Protein AF-A0A9D4MAM3-F1 (afdb_monomer_lite)

Secondary structure (DSSP, 8-state):
-HHHHHHHHHHHHHHHHHTBHHHHHHHHHHHHHHHHHHHHHHHHT-SS--HHHHHHHHHHHHHHHIIIIISSS----HHHHHHHHHHHHHSEETTEEPB--GGGGGHHHHHHHHHHHHHHHHHHHSTTHHHHHHHGGG-GGG--SSHHHHHHTTHHHHHHHHHHHSS--TTTSPPP-HHHHHHHHHHHHHHHHHT--SSHHHHHHHHHT-HHHHHH-HHHHHHHHHHHHHHHHHHTT--

Foldseek 3Di:
DVVVVVVVVVVVVVVLVCQAPLNQLVVLLVVQLVVLVVQLVVQLPDPDRDLCSNLVSLVVSLVLLCQQQPDPDHPHGPSNNVVVVVCVVPCADPNHHHDYDPVCVCVSVVSNVVSVVVSVVSCVVVVVSLLSVLLCLQFPQPDDPDPVCLQCRSPSSLVSLCVPQQDDPPDDQPHQPSVLQVVLVNVVSVVSVVVPDNGSVVSLCVQQVDPVNCVSRVNVNSSSVVSVVVSVVSSVVSD

Radius of gyration: 26.12 Å; chains: 1; bounding box: 54×38×85 Å

Structure (mmCIF, N/CA/C/O backbone):
data_AF-A0A9D4MAM3-F1
#
_entry.id   AF-A0A9D4MAM3-F1
#
loop_
_atom_site.group_PDB
_atom_site.id
_atom_site.type_symbol
_atom_site.label_atom_id
_atom_site.label_alt_id
_atom_site.label_comp_id
_atom_site.label_asym_id
_atom_site.label_entity_id
_atom_site.label_seq_id
_atom_site.pdbx_PDB_ins_code
_atom_site.Cartn_x
_atom_site.Cartn_y
_atom_site.Cartn_z
_atom_site.occupancy
_atom_site.B_iso_or_equiv
_atom_site.auth_seq_id
_atom_site.auth_comp_id
_atom_site.auth_asym_id
_atom_site.auth_atom_id
_atom_site.pdbx_PDB_model_num
ATOM 1 N N . MET A 1 1 ? -2.002 -1.625 -54.323 1.00 48.56 1 MET A N 1
ATOM 2 C CA . MET A 1 1 ? -0.552 -1.866 -54.475 1.00 48.56 1 MET A CA 1
ATOM 3 C C . MET A 1 1 ? 0.289 -0.817 -53.752 1.00 48.56 1 MET A C 1
ATOM 5 O O . MET A 1 1 ? 1.352 -1.199 -53.304 1.00 48.56 1 MET A O 1
ATOM 9 N N . GLU A 1 2 ? -0.163 0.433 -53.568 1.00 52.91 2 GLU A N 1
ATOM 10 C CA . GLU A 1 2 ? 0.527 1.414 -52.691 1.00 52.91 2 GLU A CA 1
ATOM 11 C C . GLU A 1 2 ? 0.209 1.253 -51.187 1.00 52.91 2 GLU A C 1
ATOM 13 O O . GLU A 1 2 ? 1.007 1.658 -50.354 1.00 52.91 2 GLU A O 1
ATOM 18 N N . SER A 1 3 ? -0.913 0.617 -50.815 1.00 57.91 3 SER A N 1
ATOM 19 C CA . SER A 1 3 ? -1.278 0.394 -49.402 1.00 57.91 3 SER A CA 1
ATOM 20 C C . SER A 1 3 ? -0.346 -0.581 -48.676 1.00 57.91 3 SER A C 1
ATOM 22 O O . SER A 1 3 ? 0.041 -0.325 -47.544 1.00 57.91 3 SER A O 1
ATOM 24 N N . ASP A 1 4 ? 0.055 -1.669 -49.343 1.00 59.72 4 ASP A N 1
ATOM 25 C CA . ASP A 1 4 ? 0.864 -2.726 -48.719 1.00 59.72 4 ASP A CA 1
ATOM 26 C C . ASP A 1 4 ? 2.306 -2.258 -48.453 1.00 59.72 4 ASP A C 1
ATOM 28 O O . ASP A 1 4 ? 2.926 -2.675 -47.479 1.00 59.72 4 ASP A O 1
ATOM 32 N N . SER A 1 5 ? 2.841 -1.346 -49.278 1.00 70.69 5 SER A N 1
ATOM 33 C CA . SER A 1 5 ? 4.185 -0.791 -49.075 1.00 70.69 5 SER A CA 1
ATOM 34 C C . SER A 1 5 ? 4.257 0.190 -47.907 1.00 70.69 5 SER A C 1
ATOM 36 O O . SER A 1 5 ? 5.279 0.243 -47.223 1.00 70.69 5 SER A O 1
ATOM 38 N N . ASP A 1 6 ? 3.194 0.959 -47.668 1.00 71.94 6 ASP A N 1
ATOM 39 C CA . ASP A 1 6 ? 3.140 1.908 -46.553 1.00 71.94 6 ASP A CA 1
ATOM 40 C C . ASP A 1 6 ? 2.967 1.180 -45.210 1.00 71.94 6 ASP A C 1
ATOM 42 O O . ASP A 1 6 ? 3.616 1.541 -44.221 1.00 71.94 6 ASP A O 1
ATOM 46 N N . ASP A 1 7 ? 2.177 0.102 -45.191 1.00 76.31 7 ASP A N 1
ATOM 47 C CA . ASP A 1 7 ? 2.010 -0.764 -44.019 1.00 76.31 7 ASP A CA 1
ATOM 48 C C . ASP A 1 7 ? 3.329 -1.467 -43.638 1.00 76.31 7 ASP A C 1
ATOM 50 O O . ASP A 1 7 ? 3.708 -1.491 -42.460 1.00 76.31 7 ASP A O 1
ATOM 54 N N . ASP A 1 8 ? 4.092 -1.947 -44.625 1.00 81.12 8 ASP A N 1
ATOM 55 C CA . ASP A 1 8 ? 5.411 -2.557 -44.412 1.00 81.12 8 ASP A CA 1
ATOM 56 C C . ASP A 1 8 ? 6.443 -1.552 -43.867 1.00 81.12 8 ASP A C 1
ATOM 58 O O . ASP A 1 8 ? 7.225 -1.866 -42.959 1.00 81.12 8 ASP A O 1
ATOM 62 N N . VAL A 1 9 ? 6.437 -0.311 -44.367 1.00 85.69 9 VAL A N 1
ATOM 63 C CA . VAL A 1 9 ? 7.312 0.766 -43.871 1.00 85.69 9 VAL A CA 1
ATOM 64 C C . VAL A 1 9 ? 6.965 1.130 -42.424 1.00 85.69 9 VAL A C 1
ATOM 66 O O . VAL A 1 9 ? 7.867 1.292 -41.590 1.00 85.69 9 VAL A O 1
ATOM 69 N N . MET A 1 10 ? 5.675 1.203 -42.091 1.00 86.00 10 MET A N 1
ATOM 70 C CA . MET A 1 10 ? 5.210 1.449 -40.726 1.00 86.00 10 MET A CA 1
ATOM 71 C C . MET A 1 10 ? 5.615 0.318 -39.777 1.00 86.00 10 MET A C 1
ATOM 73 O O . MET A 1 10 ? 6.177 0.595 -38.711 1.00 86.00 10 MET A O 1
ATOM 77 N N . ALA A 1 11 ? 5.428 -0.942 -40.174 1.00 86.75 11 ALA A N 1
ATOM 78 C CA . ALA A 1 11 ? 5.824 -2.104 -39.380 1.00 86.75 11 ALA A CA 1
ATOM 79 C C . ALA A 1 11 ? 7.337 -2.127 -39.100 1.00 86.75 11 ALA A C 1
ATOM 81 O O . ALA A 1 11 ? 7.761 -2.336 -37.958 1.00 86.7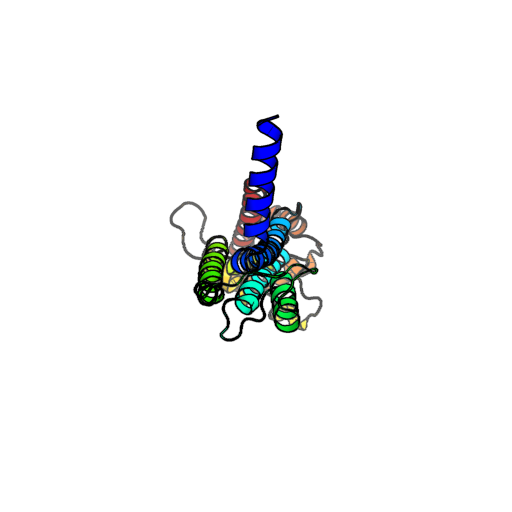5 11 ALA A O 1
ATOM 82 N N . LEU A 1 12 ? 8.162 -1.832 -40.109 1.00 86.69 12 LEU A N 1
ATOM 83 C CA . LEU A 1 12 ? 9.613 -1.722 -39.951 1.00 86.69 12 LEU A CA 1
ATOM 84 C C . LEU A 1 12 ? 10.002 -0.575 -39.015 1.00 86.69 12 LEU A C 1
ATOM 86 O O . LEU A 1 12 ? 10.878 -0.746 -38.164 1.00 86.69 12 LEU A O 1
ATOM 90 N N . SER A 1 13 ? 9.352 0.584 -39.138 1.00 86.62 13 SER A N 1
ATOM 91 C CA . SER A 1 13 ? 9.622 1.733 -38.269 1.00 86.62 13 SER A CA 1
ATOM 92 C C . SER A 1 13 ? 9.308 1.426 -36.798 1.00 86.62 13 SER A C 1
ATOM 94 O O . SER A 1 13 ? 10.121 1.715 -35.915 1.00 86.62 13 SER A O 1
ATOM 96 N N . LEU A 1 14 ? 8.186 0.749 -36.533 1.00 87.81 14 LEU A N 1
ATOM 97 C CA . LEU A 1 14 ? 7.778 0.334 -35.196 1.00 87.81 14 LEU A CA 1
ATOM 98 C C . LEU A 1 14 ? 8.740 -0.712 -34.627 1.00 87.81 14 LEU A C 1
ATOM 100 O O . LEU A 1 14 ? 9.206 -0.575 -33.497 1.00 87.81 14 LEU A O 1
ATOM 104 N N . PHE A 1 15 ? 9.125 -1.700 -35.437 1.00 87.69 15 PHE A N 1
ATOM 105 C CA . PHE A 1 15 ? 10.120 -2.699 -35.057 1.00 87.69 15 PHE A CA 1
ATOM 106 C C . PHE A 1 15 ? 11.458 -2.062 -34.656 1.00 87.69 15 PHE A C 1
ATOM 108 O O . PHE A 1 15 ? 12.065 -2.468 -33.666 1.00 87.69 15 PHE A O 1
ATOM 115 N N . GLN A 1 16 ? 11.907 -1.022 -35.366 1.00 87.56 16 GLN A N 1
ATOM 116 C CA . GLN A 1 16 ? 13.120 -0.286 -34.996 1.00 87.56 16 GLN A CA 1
ATOM 117 C C . GLN A 1 16 ? 12.987 0.413 -33.637 1.00 87.56 16 GLN A C 1
ATOM 119 O O . GLN A 1 16 ? 13.939 0.400 -32.855 1.00 87.56 16 GLN A O 1
ATOM 124 N N . VAL A 1 17 ? 11.822 0.991 -33.327 1.00 88.44 17 VAL A N 1
ATOM 125 C CA . VAL A 1 17 ? 11.557 1.616 -32.019 1.00 88.44 17 VAL A CA 1
ATOM 126 C C . VAL A 1 17 ? 11.546 0.571 -30.904 1.00 88.44 17 VAL A C 1
ATOM 128 O O . VAL A 1 17 ? 12.220 0.764 -29.888 1.00 88.44 17 VAL A O 1
ATOM 131 N N . CYS A 1 18 ? 10.860 -0.557 -31.111 1.00 88.31 18 CYS A N 1
ATOM 132 C CA . CYS A 1 18 ? 10.750 -1.642 -30.132 1.00 88.31 18 CYS A CA 1
ATOM 133 C C . CYS A 1 18 ? 12.095 -2.295 -29.784 1.00 88.31 18 CYS A C 1
ATOM 135 O O . CYS A 1 18 ? 12.230 -2.912 -28.734 1.00 88.31 18 CYS A O 1
ATOM 137 N N . ARG A 1 19 ? 13.107 -2.128 -30.639 1.00 89.75 19 ARG A N 1
ATOM 138 C CA . ARG A 1 19 ? 14.474 -2.623 -30.428 1.00 89.75 19 ARG A CA 1
ATOM 139 C C . ARG A 1 19 ? 15.412 -1.623 -29.766 1.00 89.75 19 ARG A C 1
ATOM 141 O O . ARG A 1 19 ? 16.604 -1.899 -29.617 1.00 89.75 19 ARG A O 1
ATOM 148 N N . THR A 1 20 ? 14.925 -0.438 -29.415 1.00 92.00 20 THR A N 1
ATOM 149 C CA . THR A 1 20 ? 15.745 0.530 -28.688 1.00 92.00 20 THR A CA 1
ATOM 150 C C . THR A 1 20 ? 15.838 0.153 -27.217 1.00 92.00 20 THR A C 1
ATOM 152 O O . THR A 1 20 ? 14.849 -0.247 -26.603 1.00 92.00 20 THR A O 1
ATOM 155 N N . TYR A 1 21 ? 17.022 0.344 -26.634 1.00 92.69 21 TYR A N 1
ATOM 156 C CA . TYR A 1 21 ? 17.252 0.125 -25.206 1.00 92.69 21 TYR A CA 1
ATOM 157 C C . TYR A 1 21 ? 16.257 0.928 -24.363 1.00 92.69 21 TYR A C 1
ATOM 159 O O . TYR A 1 21 ? 15.644 0.393 -23.448 1.00 92.69 21 TYR A O 1
ATOM 167 N N . LYS A 1 22 ? 16.028 2.197 -24.730 1.00 93.62 22 LYS A N 1
ATOM 168 C CA . LYS A 1 22 ? 15.048 3.068 -24.075 1.00 93.62 22 LYS A CA 1
ATOM 169 C C . LYS A 1 22 ? 13.635 2.489 -24.061 1.00 93.62 22 LYS A C 1
ATOM 171 O O . LYS A 1 22 ? 12.981 2.575 -23.027 1.00 93.62 22 LYS A O 1
ATOM 176 N N . PHE A 1 23 ? 13.150 1.971 -25.190 1.00 93.62 23 PHE A N 1
ATOM 177 C CA . PHE A 1 23 ? 11.799 1.421 -25.260 1.00 93.62 23 PHE A CA 1
ATOM 178 C C . PHE A 1 23 ? 11.662 0.225 -24.320 1.00 93.62 23 PHE A C 1
ATOM 180 O O . PHE A 1 23 ? 10.818 0.258 -23.435 1.00 93.62 23 PHE A O 1
ATOM 187 N N . LEU A 1 24 ? 12.551 -0.765 -24.447 1.00 94.25 24 LEU A N 1
ATOM 188 C CA . LEU A 1 24 ? 12.510 -1.976 -23.625 1.00 94.25 24 LEU A CA 1
ATOM 189 C C . LEU A 1 24 ? 12.657 -1.651 -22.134 1.00 94.25 24 LEU A C 1
ATOM 191 O O . LEU A 1 24 ? 11.836 -2.085 -21.333 1.00 94.25 24 LEU A O 1
ATOM 195 N N . PHE A 1 25 ? 13.624 -0.803 -21.771 1.00 95.00 25 PHE A N 1
ATOM 196 C CA . PHE A 1 25 ? 13.826 -0.360 -20.391 1.00 95.00 25 PHE A CA 1
ATOM 197 C C . PHE A 1 25 ? 12.549 0.253 -19.798 1.00 95.00 25 PHE A C 1
ATOM 199 O O . PHE A 1 25 ? 12.135 -0.113 -18.701 1.00 95.00 25 PHE A O 1
ATOM 206 N N . LEU A 1 26 ? 11.898 1.169 -20.524 1.00 95.94 26 LEU A N 1
ATOM 207 C CA . LEU A 1 26 ? 10.673 1.812 -20.047 1.00 95.94 26 LEU A CA 1
ATOM 208 C C . LEU A 1 26 ? 9.482 0.852 -20.023 1.00 95.94 26 LEU A C 1
ATOM 210 O O . LEU A 1 26 ? 8.682 0.923 -19.099 1.00 95.94 26 LEU A O 1
ATOM 214 N N . THR A 1 27 ? 9.353 -0.049 -20.996 1.00 95.94 27 THR A N 1
ATOM 215 C CA . THR A 1 27 ? 8.270 -1.039 -21.021 1.00 95.94 27 THR A CA 1
ATOM 216 C C . THR A 1 27 ? 8.348 -1.979 -19.823 1.00 95.94 27 THR A C 1
ATOM 218 O O . THR A 1 27 ? 7.340 -2.174 -19.150 1.00 95.94 27 THR A O 1
ATOM 221 N N . HIS A 1 28 ? 9.534 -2.508 -19.517 1.00 96.69 28 HIS A N 1
ATOM 222 C CA . HIS A 1 28 ? 9.725 -3.366 -18.350 1.00 96.69 28 HIS A CA 1
ATOM 223 C C . HIS A 1 28 ? 9.521 -2.594 -17.041 1.00 96.69 28 HIS A C 1
ATOM 225 O O . HIS A 1 28 ? 8.795 -3.059 -16.169 1.00 96.69 28 HIS A O 1
ATOM 231 N N . PHE A 1 29 ? 10.040 -1.364 -16.949 1.00 97.19 29 PHE A N 1
ATOM 232 C CA . PHE A 1 29 ? 9.751 -0.471 -15.825 1.00 97.19 29 PHE A CA 1
ATOM 233 C C . PHE A 1 29 ? 8.244 -0.251 -15.613 1.00 97.19 29 PHE A C 1
ATOM 235 O O . PHE A 1 29 ? 7.749 -0.363 -14.495 1.00 97.19 29 PHE A O 1
ATOM 242 N N . PHE A 1 30 ? 7.492 0.054 -16.674 1.00 96.94 30 PHE A N 1
ATOM 243 C CA . PHE A 1 30 ? 6.049 0.250 -16.557 1.00 96.94 30 PHE A CA 1
ATOM 244 C C . PHE A 1 30 ? 5.322 -1.039 -16.186 1.00 96.94 30 PHE A C 1
ATOM 246 O O . PHE A 1 30 ? 4.357 -0.970 -15.433 1.00 96.94 30 PHE A O 1
ATOM 253 N N . SER A 1 31 ? 5.770 -2.195 -16.675 1.00 96.94 31 SER A N 1
ATOM 254 C CA . SER A 1 31 ? 5.209 -3.495 -16.292 1.00 96.94 31 SER A CA 1
ATOM 255 C C . SER A 1 31 ? 5.339 -3.746 -14.784 1.00 96.94 31 SER A C 1
ATOM 257 O O . SER A 1 31 ? 4.348 -4.060 -14.115 1.00 96.94 31 SER A O 1
ATOM 259 N N . ASP A 1 32 ? 6.524 -3.480 -14.229 1.00 96.75 32 ASP A N 1
ATOM 260 C CA . ASP A 1 32 ? 6.787 -3.578 -12.793 1.00 96.75 32 ASP A CA 1
ATOM 261 C C . ASP A 1 32 ? 5.875 -2.630 -11.989 1.00 96.75 32 ASP A C 1
ATOM 263 O O . ASP A 1 32 ? 5.140 -3.056 -11.094 1.00 96.75 32 ASP A O 1
ATOM 267 N N . ILE A 1 33 ? 5.840 -1.344 -12.356 1.00 96.12 33 ILE A N 1
ATOM 268 C CA . ILE A 1 33 ? 5.013 -0.332 -11.680 1.00 96.12 33 ILE A CA 1
ATOM 269 C C . ILE A 1 33 ? 3.517 -0.661 -11.763 1.00 96.12 33 ILE A C 1
ATOM 271 O O . ILE A 1 33 ? 2.786 -0.531 -10.778 1.00 96.12 33 ILE A O 1
ATOM 275 N N . MET A 1 34 ? 3.038 -1.092 -12.930 1.00 95.00 34 MET A N 1
ATOM 276 C CA . MET A 1 34 ? 1.637 -1.462 -13.121 1.00 95.00 34 MET A CA 1
ATOM 277 C C . MET A 1 34 ? 1.251 -2.664 -12.264 1.00 95.00 34 MET A C 1
ATOM 279 O O . MET A 1 34 ? 0.118 -2.720 -11.783 1.00 95.00 34 MET A O 1
ATOM 283 N N . SER A 1 35 ? 2.178 -3.592 -12.028 1.00 94.25 35 SER A N 1
ATOM 284 C CA . SER A 1 35 ? 1.957 -4.731 -11.139 1.00 94.25 35 SER A CA 1
ATOM 285 C C . SER A 1 35 ? 1.736 -4.281 -9.692 1.00 94.25 35 SER A C 1
ATOM 287 O O . SER A 1 35 ? 0.764 -4.710 -9.066 1.00 94.25 35 SER A O 1
ATOM 289 N N . GLU A 1 36 ? 2.546 -3.346 -9.187 1.00 93.12 36 GLU A N 1
ATOM 290 C CA . GLU A 1 36 ? 2.375 -2.769 -7.843 1.00 93.12 36 GLU A CA 1
ATOM 291 C C . GLU A 1 36 ? 1.053 -1.990 -7.714 1.00 93.12 36 GLU A C 1
ATOM 293 O O . GLU A 1 36 ? 0.294 -2.161 -6.754 1.00 93.12 36 GLU A O 1
ATOM 298 N N . LEU A 1 37 ? 0.703 -1.184 -8.721 1.00 92.25 37 LEU A N 1
ATOM 299 C CA . LEU A 1 37 ? -0.571 -0.455 -8.741 1.00 92.25 37 LEU A CA 1
ATOM 300 C C . LEU A 1 37 ? -1.783 -1.390 -8.825 1.00 92.25 37 LEU A C 1
ATOM 302 O O . LEU A 1 37 ? -2.813 -1.136 -8.193 1.00 92.25 37 LEU A O 1
ATOM 306 N N . ALA A 1 38 ? -1.670 -2.488 -9.572 1.00 91.75 38 ALA A N 1
ATOM 307 C CA . ALA A 1 38 ? -2.724 -3.486 -9.682 1.00 91.75 38 ALA A CA 1
ATOM 308 C C . ALA A 1 38 ? -2.991 -4.186 -8.342 1.00 91.75 38 ALA A C 1
ATOM 310 O O . ALA A 1 38 ? -4.148 -4.493 -8.052 1.00 91.75 38 ALA A O 1
ATOM 311 N N . LEU A 1 39 ? -1.967 -4.409 -7.508 1.00 88.88 39 LEU A N 1
ATOM 312 C CA . LEU A 1 39 ? -2.145 -4.957 -6.158 1.00 88.88 39 LEU A CA 1
ATOM 313 C C . LEU A 1 39 ? -3.010 -4.033 -5.295 1.00 88.88 39 LEU A C 1
ATOM 315 O O . LEU A 1 39 ? -4.009 -4.478 -4.724 1.00 88.88 39 LEU A O 1
ATOM 319 N N . VAL A 1 40 ? -2.683 -2.738 -5.265 1.00 87.94 40 VAL A N 1
ATOM 320 C CA . VAL A 1 40 ? -3.461 -1.733 -4.521 1.00 87.94 40 VAL A CA 1
ATOM 321 C C . VAL A 1 40 ? -4.887 -1.631 -5.063 1.00 87.94 40 VAL A C 1
ATOM 323 O O . VAL A 1 40 ? -5.847 -1.615 -4.293 1.00 87.94 40 VAL A O 1
ATOM 326 N N . SER A 1 41 ? -5.048 -1.612 -6.388 1.00 87.50 41 SER A N 1
ATOM 327 C CA . SER A 1 41 ? -6.362 -1.536 -7.032 1.00 87.50 41 SER A CA 1
ATOM 328 C C . SER A 1 41 ? -7.248 -2.735 -6.684 1.00 87.50 41 SER A C 1
ATOM 330 O O . SER A 1 41 ? -8.397 -2.551 -6.285 1.00 87.50 41 SER A O 1
ATOM 332 N N . LYS A 1 42 ? -6.707 -3.957 -6.747 1.00 86.69 42 LYS A N 1
ATOM 333 C CA . LYS A 1 42 ? -7.437 -5.177 -6.375 1.00 86.69 42 LYS A CA 1
ATOM 334 C C . LYS A 1 42 ? -7.855 -5.167 -4.908 1.00 86.69 42 LYS A C 1
ATOM 336 O O . LYS A 1 42 ? -8.977 -5.560 -4.608 1.00 86.69 42 LYS A O 1
ATOM 341 N N . ALA A 1 43 ? -6.995 -4.688 -4.006 1.00 82.19 43 ALA A N 1
ATOM 342 C CA . ALA A 1 43 ? -7.326 -4.585 -2.585 1.00 82.19 43 ALA A CA 1
ATOM 343 C C . ALA A 1 43 ? -8.508 -3.633 -2.320 1.00 82.19 43 ALA A C 1
ATOM 345 O O . ALA A 1 43 ? -9.323 -3.898 -1.438 1.00 82.19 43 ALA A O 1
ATOM 346 N N . LEU A 1 44 ? -8.636 -2.558 -3.104 1.00 76.62 44 LEU A N 1
ATOM 347 C CA . LEU A 1 44 ? -9.754 -1.609 -3.015 1.00 76.62 44 LEU A CA 1
ATOM 348 C C . LEU A 1 44 ? -11.068 -2.155 -3.587 1.00 76.62 44 LEU A C 1
ATOM 350 O O . LEU A 1 44 ? -12.135 -1.698 -3.192 1.00 76.62 44 LEU A O 1
ATOM 354 N N . GLN A 1 45 ? -10.997 -3.110 -4.514 1.00 78.50 45 GLN A N 1
ATOM 355 C CA . GLN A 1 45 ? -12.161 -3.707 -5.181 1.00 78.50 45 GLN A CA 1
ATOM 356 C C . GLN A 1 45 ? -12.762 -4.894 -4.412 1.00 78.50 45 GLN A C 1
ATOM 358 O O . GLN A 1 45 ? -13.729 -5.500 -4.873 1.00 78.50 45 GLN A O 1
ATOM 363 N N . LEU A 1 46 ? -12.201 -5.263 -3.255 1.00 74.12 46 LEU A N 1
ATOM 364 C CA . LEU A 1 46 ? -12.734 -6.354 -2.444 1.00 74.12 46 LEU A CA 1
ATOM 365 C C . LEU A 1 46 ? -14.108 -5.985 -1.869 1.00 74.12 46 LEU A C 1
ATOM 367 O O . LEU A 1 46 ? -14.253 -4.988 -1.166 1.00 74.12 46 LEU A O 1
ATOM 371 N N . GLU A 1 47 ? -15.096 -6.857 -2.092 1.00 59.28 47 GLU A N 1
ATOM 372 C CA . GLU A 1 47 ? -16.475 -6.713 -1.590 1.00 59.28 47 GLU A CA 1
ATOM 373 C C . GLU A 1 47 ? -16.524 -6.522 -0.061 1.00 59.28 47 GLU A C 1
ATOM 375 O O . GLU A 1 47 ? -17.354 -5.788 0.477 1.00 59.28 47 GLU A O 1
ATOM 380 N N . LYS A 1 48 ? -15.588 -7.158 0.653 1.00 66.50 48 LYS A N 1
ATOM 381 C CA . LYS A 1 48 ? -15.375 -6.994 2.093 1.00 66.50 48 LYS A CA 1
ATOM 382 C C . LYS A 1 48 ? -13.981 -6.438 2.332 1.00 66.50 48 LYS A C 1
ATOM 384 O O . LYS A 1 48 ? -13.023 -7.190 2.493 1.00 66.50 48 LYS A O 1
ATOM 389 N N . LEU A 1 49 ? -13.882 -5.116 2.344 1.00 63.19 49 LEU A N 1
ATOM 390 C CA . LEU A 1 49 ? -12.629 -4.419 2.583 1.00 63.19 49 LEU A CA 1
ATOM 391 C C . LEU A 1 49 ? -12.156 -4.648 4.028 1.00 63.19 49 LEU A C 1
ATOM 393 O O . LEU A 1 49 ? -12.809 -4.227 4.982 1.00 63.19 49 LEU A O 1
ATOM 397 N N . SER A 1 50 ? -11.012 -5.314 4.192 1.00 69.69 50 SER A N 1
ATOM 398 C CA . SER A 1 50 ? -10.311 -5.371 5.476 1.00 69.69 50 SER A CA 1
ATOM 399 C C . SER A 1 50 ? -9.260 -4.274 5.509 1.00 69.69 50 SER A C 1
ATOM 401 O O . SER A 1 50 ? -8.321 -4.300 4.711 1.00 69.69 50 SER A O 1
ATOM 403 N N . TYR A 1 51 ? -9.377 -3.329 6.443 1.00 71.50 51 TYR A N 1
ATOM 404 C CA . TYR A 1 51 ? -8.409 -2.238 6.569 1.00 71.50 51 TYR A CA 1
ATOM 405 C C . TYR A 1 51 ? -6.975 -2.746 6.744 1.00 71.50 51 TYR A C 1
ATOM 407 O O . TYR A 1 51 ? -6.087 -2.179 6.126 1.00 71.50 51 TYR A O 1
ATOM 415 N N . SER A 1 52 ? -6.755 -3.853 7.464 1.00 69.44 52 SER A N 1
ATOM 416 C CA . SER A 1 52 ? -5.431 -4.489 7.637 1.00 69.44 52 SER A CA 1
ATOM 417 C C . SER A 1 52 ? -4.815 -4.878 6.312 1.00 69.44 52 SER A C 1
ATOM 419 O O . SER A 1 52 ? -3.631 -4.662 6.066 1.00 69.44 52 SER A O 1
ATOM 421 N N . GLN A 1 53 ? -5.633 -5.497 5.469 1.00 75.25 53 GLN A N 1
ATOM 422 C CA . GLN A 1 53 ? -5.203 -6.007 4.183 1.00 75.25 53 GLN A CA 1
ATOM 423 C C . GLN A 1 53 ? -4.973 -4.847 3.226 1.00 75.25 53 GLN A C 1
ATOM 425 O O . GLN A 1 53 ? -3.966 -4.845 2.526 1.00 75.25 53 GLN A O 1
ATOM 430 N N . LEU A 1 54 ? -5.843 -3.833 3.237 1.00 80.25 54 LEU A N 1
ATOM 431 C CA . LEU A 1 54 ? -5.669 -2.645 2.411 1.00 80.25 54 LEU A CA 1
ATOM 432 C C . LEU A 1 54 ? -4.412 -1.860 2.811 1.00 80.25 54 LEU A C 1
ATOM 434 O O . LEU A 1 54 ? -3.578 -1.576 1.954 1.00 80.25 54 LEU A O 1
ATOM 438 N N . THR A 1 55 ? -4.243 -1.527 4.093 1.00 82.00 55 THR A N 1
ATOM 439 C CA . THR A 1 55 ? -3.089 -0.748 4.568 1.00 82.00 55 THR A CA 1
ATOM 440 C C . THR A 1 55 ? -1.795 -1.538 4.442 1.00 82.00 55 THR A C 1
ATOM 442 O O . THR A 1 55 ? -0.777 -0.978 4.039 1.00 82.00 55 THR A O 1
ATOM 445 N N . GLY A 1 56 ? -1.841 -2.848 4.701 1.00 83.81 56 GLY A N 1
ATOM 446 C CA . GLY A 1 56 ? -0.749 -3.774 4.426 1.00 83.81 56 GLY A CA 1
ATOM 447 C C . GLY A 1 56 ? -0.352 -3.760 2.953 1.00 83.81 56 GLY A C 1
ATOM 448 O O . GLY A 1 56 ? 0.812 -3.534 2.650 1.00 83.81 56 GLY A O 1
ATOM 449 N N . THR A 1 57 ? -1.317 -3.902 2.040 1.00 88.31 57 THR A N 1
ATOM 450 C CA . THR A 1 57 ? -1.065 -3.914 0.589 1.00 88.31 57 THR A CA 1
ATOM 451 C C . THR A 1 57 ? -0.493 -2.586 0.099 1.00 88.31 57 THR A C 1
ATOM 453 O O . THR A 1 57 ? 0.490 -2.586 -0.636 1.00 88.31 57 THR A O 1
ATOM 456 N N . ILE A 1 58 ? -1.057 -1.452 0.534 1.00 88.94 58 ILE A N 1
ATOM 457 C CA . ILE A 1 58 ? -0.542 -0.122 0.176 1.00 88.94 58 ILE A CA 1
ATOM 458 C C . ILE A 1 58 ? 0.893 0.044 0.680 1.00 88.94 58 ILE A C 1
ATOM 460 O O . ILE A 1 58 ? 1.758 0.477 -0.075 1.00 88.94 58 ILE A O 1
ATOM 464 N N . ARG A 1 59 ? 1.173 -0.332 1.936 1.00 89.00 59 ARG A N 1
ATOM 465 C CA . ARG A 1 59 ? 2.526 -0.253 2.500 1.00 89.00 59 ARG A CA 1
ATOM 466 C C . ARG A 1 59 ? 3.499 -1.137 1.732 1.00 89.00 59 ARG A C 1
ATOM 468 O O . ARG A 1 59 ? 4.585 -0.673 1.410 1.00 89.00 59 ARG A O 1
ATOM 475 N N . THR A 1 60 ? 3.116 -2.376 1.431 1.00 91.69 60 THR A N 1
ATOM 476 C CA . THR A 1 60 ? 3.941 -3.292 0.642 1.00 91.69 60 THR A CA 1
ATOM 477 C C . THR A 1 60 ? 4.266 -2.691 -0.720 1.00 91.69 60 THR A C 1
ATOM 479 O O . THR A 1 60 ? 5.441 -2.632 -1.055 1.00 91.69 60 THR A O 1
ATOM 482 N N . ALA A 1 61 ? 3.277 -2.163 -1.447 1.00 92.56 61 ALA A N 1
ATOM 483 C CA . ALA A 1 61 ? 3.504 -1.534 -2.748 1.00 92.56 61 ALA A CA 1
ATOM 484 C C . ALA A 1 61 ? 4.435 -0.311 -2.652 1.00 92.56 61 ALA A C 1
ATOM 486 O O . ALA A 1 61 ? 5.380 -0.183 -3.428 1.00 92.56 61 ALA A O 1
ATOM 487 N N . CYS A 1 62 ? 4.227 0.562 -1.660 1.00 92.62 62 CYS A N 1
ATOM 488 C CA . CYS A 1 62 ? 5.108 1.704 -1.408 1.00 92.62 62 CYS A CA 1
ATOM 489 C C . CYS A 1 62 ? 6.552 1.265 -1.116 1.00 92.62 62 CYS A C 1
ATOM 491 O O . CYS A 1 62 ? 7.484 1.777 -1.733 1.00 92.62 62 CYS A O 1
ATOM 493 N N . CYS A 1 63 ? 6.740 0.298 -0.212 1.00 93.38 63 CYS A N 1
ATOM 494 C CA . CYS A 1 63 ? 8.061 -0.232 0.125 1.00 93.38 63 CYS A CA 1
ATOM 495 C C . CYS A 1 63 ? 8.723 -0.918 -1.077 1.00 93.38 63 CYS A C 1
ATOM 497 O O . CYS A 1 63 ? 9.925 -0.760 -1.272 1.00 93.38 63 CYS A O 1
ATOM 499 N N . SER A 1 64 ? 7.962 -1.652 -1.892 1.00 94.88 64 SER A N 1
ATOM 500 C CA . SER A 1 64 ? 8.462 -2.251 -3.130 1.00 94.88 64 SER A CA 1
ATOM 501 C C . SER A 1 64 ? 8.996 -1.182 -4.080 1.00 94.88 64 SER A C 1
ATOM 503 O O . SER A 1 64 ? 10.151 -1.272 -4.485 1.00 94.88 64 SER A O 1
ATOM 505 N N . ILE A 1 65 ? 8.207 -0.145 -4.385 1.00 95.12 65 ILE A N 1
ATOM 506 C CA . ILE A 1 65 ? 8.615 0.943 -5.290 1.00 95.12 65 ILE A CA 1
ATOM 507 C C . ILE A 1 65 ? 9.883 1.636 -4.771 1.00 95.12 65 ILE A C 1
ATOM 509 O O . ILE A 1 65 ? 10.827 1.860 -5.532 1.00 95.12 65 ILE A O 1
ATOM 513 N N . GLU A 1 66 ? 9.940 1.922 -3.470 1.00 94.88 66 GLU A N 1
ATOM 514 C CA . GLU A 1 66 ? 11.098 2.548 -2.829 1.00 94.88 66 GLU A CA 1
ATOM 515 C C . GLU A 1 66 ? 12.368 1.690 -2.973 1.00 94.88 66 GLU A C 1
ATOM 517 O O . GLU A 1 66 ? 13.394 2.165 -3.465 1.00 94.88 66 GLU A O 1
ATOM 522 N N . GLN A 1 67 ? 12.298 0.403 -2.623 1.00 94.75 67 GLN A N 1
ATOM 523 C CA . GLN A 1 67 ? 13.438 -0.523 -2.690 1.00 94.75 67 GLN A CA 1
ATOM 524 C C . GLN A 1 67 ? 13.857 -0.880 -4.122 1.00 94.75 67 GLN A C 1
ATOM 526 O O . GLN A 1 67 ? 15.018 -1.214 -4.385 1.00 94.75 67 GLN A O 1
ATOM 531 N N . GLN A 1 68 ? 12.917 -0.852 -5.062 1.00 95.62 68 GLN A N 1
ATOM 532 C CA . GLN A 1 68 ? 13.185 -1.196 -6.452 1.00 95.62 68 GLN A CA 1
ATOM 533 C C . GLN A 1 68 ? 13.791 -0.024 -7.224 1.00 95.62 68 GLN A C 1
ATOM 535 O O . GLN A 1 68 ? 14.603 -0.286 -8.108 1.00 95.62 68 GLN A O 1
ATOM 540 N N . TYR A 1 69 ? 13.453 1.231 -6.896 1.00 96.06 69 TYR A N 1
ATOM 541 C CA . TYR A 1 69 ? 13.796 2.375 -7.754 1.00 96.06 69 TYR A CA 1
ATOM 542 C C . TYR A 1 69 ? 14.401 3.596 -7.056 1.00 96.06 69 TYR A C 1
ATOM 544 O O . TYR A 1 69 ? 15.022 4.394 -7.752 1.00 96.06 69 TYR A O 1
ATOM 552 N N . LEU A 1 70 ? 14.242 3.767 -5.738 1.00 95.06 70 LEU A N 1
ATOM 553 C CA . LEU A 1 70 ? 14.607 5.020 -5.049 1.00 95.06 70 LEU A CA 1
ATOM 554 C C . LEU A 1 70 ? 15.836 4.908 -4.137 1.00 95.06 70 LEU A C 1
ATOM 556 O O . LEU A 1 70 ? 16.422 5.920 -3.758 1.00 95.06 70 LEU A O 1
ATOM 560 N N . VAL A 1 71 ? 16.247 3.693 -3.774 1.00 93.25 71 VAL A N 1
ATOM 561 C CA . VAL A 1 71 ? 17.468 3.465 -2.986 1.00 93.25 71 VAL A CA 1
ATOM 562 C C . VAL A 1 71 ? 18.734 3.692 -3.823 1.00 93.25 71 VAL A C 1
ATOM 564 O O . VAL A 1 71 ? 18.724 3.531 -5.039 1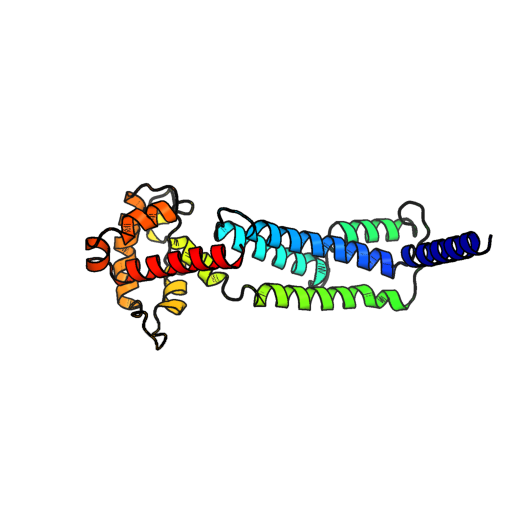.00 93.25 71 VAL A O 1
ATOM 567 N N . GLU A 1 72 ? 19.862 3.995 -3.166 1.00 86.06 72 GLU A N 1
ATOM 568 C CA . GLU A 1 72 ? 21.157 4.279 -3.822 1.00 86.06 72 GLU A CA 1
ATOM 569 C C . GLU A 1 72 ? 21.601 3.174 -4.801 1.00 86.06 72 GLU A C 1
ATOM 571 O O . GLU A 1 72 ? 22.219 3.444 -5.831 1.00 86.06 72 GLU A O 1
ATOM 576 N N . LYS A 1 73 ? 21.264 1.917 -4.489 1.00 88.69 73 LYS A N 1
ATOM 577 C CA . LYS A 1 73 ? 21.478 0.754 -5.358 1.00 88.69 73 LYS A CA 1
ATOM 578 C C . LYS A 1 73 ? 20.141 0.061 -5.619 1.00 88.69 73 LYS A C 1
ATOM 580 O O . LYS A 1 73 ? 19.799 -0.862 -4.876 1.00 88.69 73 LYS A O 1
ATOM 585 N N . PRO A 1 74 ? 19.377 0.513 -6.628 1.00 89.62 74 PRO A N 1
ATOM 586 C CA . PRO A 1 74 ? 18.063 -0.041 -6.916 1.00 89.62 74 PRO A CA 1
ATOM 587 C C . PRO A 1 74 ? 18.179 -1.512 -7.306 1.00 89.62 74 PRO A C 1
ATOM 589 O O . PRO A 1 74 ? 19.010 -1.893 -8.131 1.00 89.62 74 PRO A O 1
ATOM 592 N N . SER A 1 75 ? 17.328 -2.345 -6.708 1.00 92.19 75 SER A N 1
ATOM 593 C CA . SER A 1 75 ? 17.234 -3.766 -7.065 1.00 92.19 75 SER A CA 1
ATOM 594 C C . SER A 1 75 ? 16.455 -4.009 -8.364 1.00 92.19 75 SER A C 1
ATOM 596 O O . SER A 1 75 ? 16.538 -5.112 -8.916 1.00 92.19 75 SER A O 1
ATOM 598 N N . TYR A 1 76 ? 15.737 -2.978 -8.832 1.00 94.56 76 TYR A N 1
ATOM 599 C CA . TYR A 1 76 ? 14.762 -2.979 -9.920 1.00 94.56 76 TYR A CA 1
ATOM 600 C C . TYR A 1 76 ? 13.638 -4.015 -9.743 1.00 94.56 76 TYR A C 1
ATOM 602 O O . TYR A 1 76 ? 13.764 -5.023 -9.037 1.00 94.56 76 TYR A O 1
ATOM 610 N N . GLY A 1 77 ? 12.487 -3.751 -10.357 1.00 94.44 77 GLY A N 1
ATOM 611 C CA . GLY A 1 77 ? 11.407 -4.728 -10.420 1.00 94.44 77 GLY A CA 1
ATOM 612 C C . GLY A 1 77 ? 11.810 -5.978 -11.220 1.00 94.44 77 GLY A C 1
ATOM 613 O O . GLY A 1 77 ? 12.857 -5.990 -11.879 1.00 94.44 77 GLY A O 1
ATOM 614 N N . PRO A 1 78 ? 11.056 -7.082 -11.082 1.00 95.50 78 PRO A N 1
ATOM 615 C CA . PRO A 1 78 ? 11.383 -8.360 -11.711 1.00 95.50 78 PRO A CA 1
ATOM 616 C C . PRO A 1 78 ? 11.581 -8.262 -13.224 1.00 95.50 78 PRO A C 1
ATOM 618 O O . PRO A 1 78 ? 12.587 -8.781 -13.711 1.00 95.50 78 PRO A O 1
ATOM 621 N N . ASP A 1 79 ? 10.701 -7.557 -13.933 1.00 95.81 79 ASP A N 1
ATOM 622 C CA . ASP A 1 79 ? 10.730 -7.486 -15.392 1.00 95.81 79 ASP A CA 1
ATOM 623 C C . ASP A 1 79 ? 11.936 -6.666 -15.863 1.00 95.81 79 ASP A C 1
ATOM 625 O O . ASP A 1 79 ? 12.674 -7.074 -16.765 1.00 95.81 79 ASP A O 1
ATOM 629 N N . LEU A 1 80 ? 12.193 -5.515 -15.228 1.00 95.88 80 LEU A N 1
ATOM 630 C CA . LEU A 1 80 ? 13.338 -4.682 -15.593 1.00 95.88 80 LEU A CA 1
ATOM 631 C C . LEU A 1 80 ? 14.668 -5.347 -15.228 1.00 95.88 80 LEU A C 1
ATOM 633 O O . LEU A 1 80 ? 15.634 -5.260 -15.988 1.00 95.88 80 LEU A O 1
ATOM 637 N N . ARG A 1 81 ? 14.732 -6.036 -14.087 1.00 95.31 81 ARG A N 1
ATOM 638 C CA . ARG A 1 81 ? 15.924 -6.780 -13.665 1.00 95.31 81 ARG A CA 1
ATOM 639 C C . ARG A 1 81 ? 16.257 -7.910 -14.634 1.00 95.31 81 ARG A C 1
ATOM 641 O O . ARG A 1 81 ? 17.434 -8.093 -14.951 1.00 95.31 81 ARG A O 1
ATOM 648 N N . GLU A 1 82 ? 15.258 -8.655 -15.102 1.00 94.06 82 GLU A N 1
ATOM 649 C CA . GLU A 1 82 ? 15.454 -9.707 -16.104 1.00 94.06 82 GLU A CA 1
ATOM 650 C C . GLU A 1 82 ? 16.023 -9.125 -17.403 1.00 94.06 82 GLU A C 1
ATOM 652 O O . GLU A 1 82 ? 17.028 -9.625 -17.923 1.00 94.06 82 GLU A O 1
ATOM 657 N N . PHE A 1 83 ? 15.443 -8.021 -17.880 1.00 94.12 83 PHE A N 1
ATOM 658 C CA . PHE A 1 83 ? 15.930 -7.309 -19.058 1.00 94.12 83 PHE A CA 1
ATOM 659 C C . PHE A 1 83 ? 17.388 -6.859 -18.909 1.00 94.12 83 PHE A C 1
ATOM 661 O O . PHE A 1 83 ? 18.210 -7.148 -19.780 1.00 94.12 83 PHE A O 1
ATOM 668 N N . LEU A 1 84 ? 17.730 -6.188 -17.805 1.00 92.62 84 LEU A N 1
ATOM 669 C CA . LEU A 1 84 ? 19.084 -5.681 -17.565 1.00 92.62 84 LEU A CA 1
ATOM 670 C C . LEU A 1 84 ? 20.111 -6.813 -17.489 1.00 92.62 84 LEU A C 1
ATOM 672 O O . LEU A 1 84 ? 21.147 -6.741 -18.145 1.00 92.62 84 LEU A O 1
ATOM 676 N N . THR A 1 85 ? 19.784 -7.887 -16.769 1.00 91.31 85 THR A N 1
ATOM 677 C CA . THR A 1 85 ? 20.660 -9.061 -16.623 1.00 91.31 85 THR A CA 1
ATOM 678 C C . THR A 1 85 ? 20.906 -9.751 -17.970 1.00 91.31 85 THR A C 1
ATOM 680 O O . THR A 1 85 ? 22.030 -10.128 -18.307 1.00 91.31 85 THR A O 1
ATOM 683 N N . THR A 1 86 ? 19.853 -9.899 -18.775 1.00 88.94 86 THR A N 1
ATOM 684 C CA . THR A 1 86 ? 19.945 -10.507 -20.110 1.00 88.94 86 THR A CA 1
ATOM 685 C C . THR A 1 86 ? 20.752 -9.625 -21.062 1.00 88.94 86 THR A C 1
ATOM 687 O O . THR A 1 86 ? 21.615 -10.105 -21.796 1.00 88.94 86 THR A O 1
ATOM 690 N N . TYR A 1 87 ? 20.529 -8.312 -21.020 1.00 86.62 87 TYR A N 1
ATOM 691 C CA . TYR A 1 87 ? 21.239 -7.374 -21.877 1.00 86.62 87 TYR A CA 1
ATOM 692 C C . TYR A 1 87 ? 22.737 -7.285 -21.548 1.00 86.62 87 TYR A C 1
ATOM 694 O O . TYR A 1 87 ? 23.554 -7.295 -22.469 1.00 86.62 87 TYR A O 1
ATOM 702 N N . GLU A 1 88 ? 23.107 -7.249 -20.262 1.00 84.06 88 GLU A N 1
ATOM 703 C CA . GLU A 1 88 ? 24.509 -7.219 -19.814 1.00 84.06 88 GLU A CA 1
ATOM 704 C C . GLU A 1 88 ? 25.319 -8.427 -20.295 1.00 84.06 88 GLU A C 1
ATOM 706 O O . GLU A 1 88 ? 26.532 -8.328 -20.476 1.00 84.06 88 GLU A O 1
ATOM 711 N N . THR A 1 89 ? 24.657 -9.562 -20.525 1.00 80.75 89 THR A N 1
ATOM 712 C CA . THR A 1 89 ? 25.320 -10.809 -20.916 1.00 80.75 89 THR A CA 1
ATOM 713 C C . THR A 1 89 ? 25.375 -11.028 -22.425 1.00 80.75 89 THR A C 1
ATOM 715 O O . THR A 1 89 ? 26.316 -11.666 -22.895 1.00 80.75 89 THR A O 1
ATOM 718 N N . GLN A 1 90 ? 24.389 -10.547 -23.191 1.00 80.00 90 GLN A N 1
ATOM 719 C CA . GLN A 1 90 ? 24.226 -10.967 -24.590 1.00 80.00 90 GLN A CA 1
ATOM 720 C C . GLN A 1 90 ? 24.040 -9.828 -25.603 1.00 80.00 90 GLN A C 1
ATOM 722 O O . GLN A 1 90 ? 23.884 -10.131 -26.785 1.00 80.00 90 GLN A O 1
ATOM 727 N N . GLU A 1 91 ? 24.013 -8.549 -25.185 1.00 82.12 91 GLU A N 1
ATOM 728 C CA . GLU A 1 91 ? 23.697 -7.349 -26.009 1.00 82.12 91 GLU A CA 1
ATOM 729 C C . GLU A 1 91 ? 22.416 -7.467 -26.875 1.00 82.12 91 GLU A C 1
ATOM 731 O O . GLU A 1 91 ? 22.070 -6.604 -27.691 1.00 82.12 91 GLU A O 1
ATOM 736 N N . THR A 1 92 ? 21.674 -8.545 -26.666 1.00 84.81 92 THR A N 1
ATOM 737 C CA . THR A 1 92 ? 20.501 -8.995 -27.389 1.00 84.81 92 THR A CA 1
ATOM 738 C C . THR A 1 92 ? 19.459 -9.367 -26.348 1.00 84.81 92 THR A C 1
ATOM 740 O O . THR A 1 92 ? 19.783 -9.768 -25.231 1.00 84.81 92 THR A O 1
ATOM 743 N N . PHE A 1 93 ? 18.191 -9.219 -26.704 1.00 85.06 93 PHE A N 1
ATOM 744 C CA . PHE A 1 93 ? 17.077 -9.634 -25.863 1.00 85.06 93 PHE A CA 1
ATOM 745 C C . PHE A 1 93 ? 16.124 -10.452 -26.720 1.00 85.06 93 PHE A C 1
ATOM 747 O O . PHE A 1 93 ? 15.751 -10.022 -27.812 1.00 85.06 93 PHE A O 1
ATOM 754 N N . HIS A 1 94 ? 15.835 -11.680 -26.286 1.00 85.12 94 HIS A N 1
ATOM 755 C CA . HIS A 1 94 ? 15.126 -12.689 -27.084 1.00 85.12 94 HIS A CA 1
ATOM 756 C C . HIS A 1 94 ? 15.677 -12.852 -28.520 1.00 85.12 94 HIS A C 1
ATOM 758 O O . HIS A 1 94 ? 14.923 -12.966 -29.483 1.00 85.12 94 HIS A O 1
ATOM 764 N N . GLY A 1 95 ? 17.007 -12.837 -28.677 1.00 81.06 95 GLY A N 1
ATOM 765 C CA . GLY A 1 95 ? 17.679 -13.009 -29.975 1.00 81.06 95 GLY A CA 1
ATOM 766 C C . GLY A 1 95 ? 17.706 -11.761 -30.864 1.00 81.06 95 GLY A C 1
ATOM 767 O O . GLY A 1 95 ? 18.195 -11.816 -31.991 1.00 81.06 95 GLY A O 1
ATOM 768 N N . VAL A 1 96 ? 17.213 -10.622 -30.372 1.00 86.06 96 VAL A N 1
ATOM 769 C CA . VAL A 1 96 ? 17.159 -9.368 -31.124 1.00 86.06 96 VAL A CA 1
ATOM 770 C C . VAL A 1 96 ? 18.212 -8.392 -30.606 1.00 86.06 96 VAL A C 1
ATOM 772 O O . VAL A 1 96 ? 18.215 -8.048 -29.428 1.00 86.06 96 VAL A O 1
ATOM 775 N N . LEU A 1 97 ? 19.097 -7.911 -31.490 1.00 88.25 97 LEU A N 1
ATOM 776 C CA . LEU A 1 97 ? 20.113 -6.910 -31.136 1.00 88.25 97 LEU A CA 1
ATOM 777 C C . LEU A 1 97 ? 19.453 -5.591 -30.732 1.00 88.25 97 LEU A C 1
ATOM 779 O O . LEU A 1 97 ? 18.630 -5.056 -31.491 1.00 88.25 97 LEU A O 1
ATOM 783 N N . ILE A 1 98 ? 19.857 -5.070 -29.575 1.00 89.75 98 ILE A N 1
ATOM 784 C CA . ILE A 1 98 ? 19.311 -3.846 -28.997 1.00 89.75 98 ILE A CA 1
ATOM 785 C C . ILE A 1 98 ? 20.166 -2.648 -29.393 1.00 89.75 98 ILE A C 1
ATOM 787 O O . ILE A 1 98 ? 21.386 -2.637 -29.237 1.00 89.75 98 ILE A O 1
ATOM 791 N N . LYS A 1 99 ? 19.506 -1.588 -29.860 1.00 87.94 99 LYS A N 1
ATOM 792 C CA . LYS A 1 99 ? 20.165 -0.321 -30.180 1.00 87.94 99 LYS A CA 1
ATOM 793 C C . LYS A 1 99 ? 20.260 0.556 -28.934 1.00 87.94 99 LYS A C 1
ATOM 795 O O . LYS A 1 99 ? 19.230 0.963 -28.392 1.00 87.94 99 LYS A O 1
ATOM 800 N N . ARG A 1 100 ? 21.483 0.914 -28.540 1.00 85.94 100 ARG A N 1
ATOM 801 C CA . ARG A 1 100 ? 21.762 1.837 -27.430 1.00 85.94 100 ARG A CA 1
ATOM 802 C C . ARG A 1 100 ? 22.216 3.207 -27.932 1.00 85.94 100 ARG A C 1
ATOM 804 O O . ARG A 1 100 ? 22.846 3.336 -28.979 1.00 85.94 100 ARG A O 1
ATOM 811 N N . SER A 1 101 ? 21.884 4.239 -27.172 1.00 85.38 101 SER A N 1
ATOM 812 C CA . SER A 1 101 ? 22.245 5.636 -27.387 1.00 85.38 101 SER A CA 1
ATOM 813 C C . SER A 1 101 ? 22.951 6.192 -26.154 1.00 85.38 101 SER A C 1
ATOM 815 O O . SER A 1 101 ? 22.645 5.812 -25.026 1.00 85.38 101 SER A O 1
ATOM 817 N N . HIS A 1 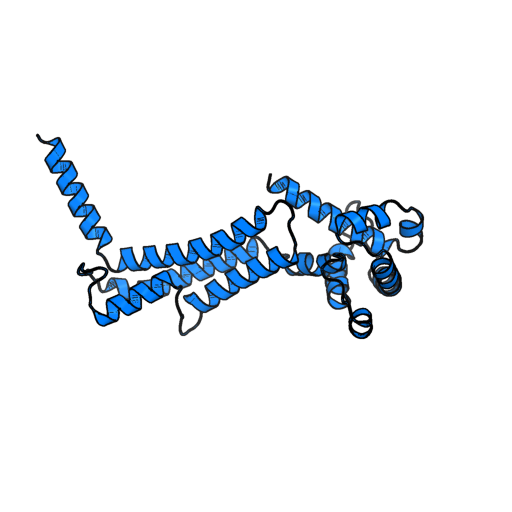102 ? 23.834 7.179 -26.329 1.00 78.69 102 HIS A N 1
ATOM 818 C CA . HIS A 1 102 ? 24.449 7.896 -25.201 1.00 78.69 102 HIS A CA 1
ATOM 819 C C . HIS A 1 102 ? 23.422 8.567 -24.274 1.00 78.69 102 HIS A C 1
ATOM 821 O O . HIS A 1 102 ? 23.714 8.796 -23.103 1.00 78.69 102 HIS A O 1
ATOM 827 N N . LYS A 1 103 ? 22.213 8.861 -24.775 1.00 80.50 103 LYS A N 1
ATOM 828 C CA . LYS A 1 103 ? 21.116 9.435 -23.978 1.00 80.50 103 LYS A CA 1
ATOM 829 C C . LYS A 1 103 ? 20.501 8.435 -22.991 1.00 80.50 103 LYS A C 1
ATOM 831 O O . LYS A 1 103 ? 19.841 8.863 -22.047 1.00 80.50 103 LYS A O 1
ATOM 836 N N . ASP A 1 104 ? 20.736 7.136 -23.177 1.00 86.62 104 ASP A N 1
ATOM 837 C CA . ASP A 1 104 ? 20.145 6.080 -22.348 1.00 86.62 104 ASP A CA 1
ATOM 838 C C . ASP A 1 104 ? 20.740 6.038 -20.932 1.00 86.62 104 ASP A C 1
ATOM 840 O O . ASP A 1 104 ? 20.136 5.480 -20.021 1.00 86.62 104 ASP A O 1
ATOM 844 N N . THR A 1 105 ? 21.883 6.694 -20.708 1.00 86.44 105 THR A N 1
ATOM 845 C CA . THR A 1 105 ? 22.501 6.856 -19.379 1.00 86.44 105 THR A CA 1
ATOM 846 C C . THR A 1 105 ? 21.629 7.644 -18.401 1.00 86.44 105 THR A C 1
ATOM 848 O O . THR A 1 105 ? 21.791 7.507 -17.194 1.00 86.44 105 THR A O 1
ATOM 851 N N . ARG A 1 106 ? 20.677 8.443 -18.904 1.00 89.94 106 ARG A N 1
ATOM 852 C CA . ARG A 1 106 ? 19.732 9.213 -18.082 1.00 89.94 106 ARG A CA 1
ATOM 853 C C . ARG A 1 106 ? 18.478 8.433 -17.688 1.00 89.94 106 ARG A C 1
ATOM 855 O O . ARG A 1 106 ? 17.693 8.946 -16.898 1.00 89.94 106 ARG A O 1
ATOM 862 N N . LEU A 1 107 ? 18.263 7.233 -18.235 1.00 92.44 107 LEU A N 1
ATOM 863 C CA . LEU A 1 107 ? 17.044 6.463 -17.970 1.00 92.44 107 LEU A CA 1
ATOM 864 C C . LEU A 1 107 ? 16.880 6.071 -16.498 1.00 92.44 107 LEU A C 1
ATOM 866 O O . LEU A 1 107 ? 15.780 6.287 -16.001 1.00 92.44 107 LEU A O 1
ATOM 870 N N . PRO A 1 108 ? 17.920 5.598 -15.776 1.00 92.69 108 PRO A N 1
ATOM 871 C CA . PRO A 1 108 ? 17.798 5.296 -14.348 1.00 92.69 108 PRO A CA 1
ATOM 872 C C . PRO A 1 108 ? 17.331 6.500 -13.520 1.00 92.69 108 PRO A C 1
ATOM 874 O O . PRO A 1 108 ? 16.452 6.368 -12.677 1.00 92.69 108 PRO A O 1
ATOM 877 N N . VAL A 1 109 ? 17.859 7.692 -13.821 1.00 92.56 109 VAL A N 1
ATOM 878 C CA . VAL A 1 109 ? 17.449 8.938 -13.153 1.00 92.56 109 VAL A CA 1
ATOM 879 C C .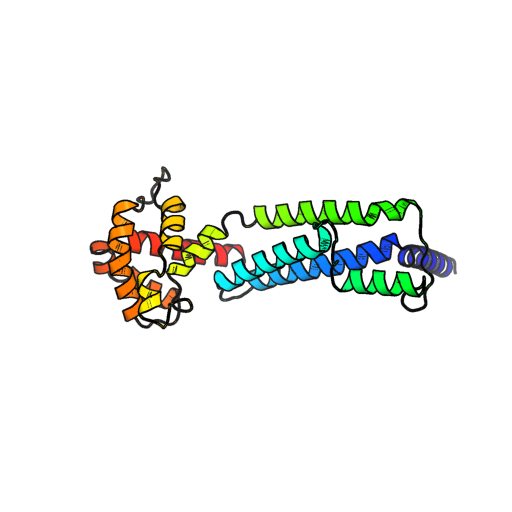 VAL A 1 109 ? 15.986 9.257 -13.462 1.00 92.56 109 VAL A C 1
ATOM 881 O O . VAL A 1 109 ? 15.208 9.499 -12.550 1.00 92.56 109 VAL A O 1
ATOM 884 N N . ALA A 1 110 ? 15.584 9.183 -14.735 1.00 93.44 110 ALA A N 1
ATOM 885 C CA . ALA A 1 110 ? 14.212 9.484 -15.141 1.00 93.44 110 ALA A CA 1
ATOM 886 C C . ALA A 1 110 ? 13.175 8.527 -14.524 1.00 93.44 110 ALA A C 1
ATOM 888 O O . ALA A 1 110 ? 12.083 8.962 -14.163 1.00 93.44 110 ALA A O 1
ATOM 889 N N . VAL A 1 111 ? 13.491 7.231 -14.398 1.00 95.62 111 VAL A N 1
ATOM 890 C CA . VAL A 1 111 ? 12.572 6.279 -13.750 1.00 95.62 111 VAL A CA 1
ATOM 891 C C . VAL A 1 111 ? 12.542 6.438 -12.235 1.00 95.62 111 VAL A C 1
ATOM 893 O O . VAL A 1 111 ? 11.477 6.270 -11.653 1.00 95.62 111 VAL A O 1
ATOM 896 N N . SER A 1 112 ? 13.656 6.828 -11.607 1.00 96.00 112 SER A N 1
ATOM 897 C CA . SER A 1 112 ? 13.684 7.185 -10.184 1.00 96.00 112 SER A CA 1
ATOM 898 C C . SER A 1 112 ? 12.811 8.411 -9.907 1.00 96.00 112 SER A C 1
ATOM 900 O O . SER A 1 112 ? 11.967 8.363 -9.020 1.00 96.00 112 SER A O 1
ATOM 902 N N . GLU A 1 113 ? 12.951 9.483 -10.693 1.00 96.00 113 GLU A N 1
ATOM 903 C CA . GLU A 1 113 ? 12.114 10.689 -10.574 1.00 96.00 113 GLU A CA 1
ATOM 904 C C . GLU A 1 113 ? 10.624 10.355 -10.761 1.00 96.00 113 GLU A C 1
ATOM 906 O O . GLU A 1 113 ? 9.769 10.812 -10.004 1.00 96.00 113 GLU A O 1
ATOM 911 N N . PHE A 1 114 ? 10.295 9.508 -11.744 1.00 96.31 114 PHE A N 1
ATOM 912 C CA . PHE A 1 114 ? 8.921 9.048 -11.943 1.00 96.31 114 PHE A CA 1
ATOM 913 C C . PHE A 1 114 ? 8.408 8.229 -10.752 1.00 96.31 114 PHE A C 1
ATOM 915 O O . PHE A 1 114 ? 7.287 8.449 -10.291 1.00 96.31 114 PHE A O 1
ATOM 922 N N . ALA A 1 115 ? 9.209 7.282 -10.257 1.00 96.50 115 ALA A N 1
ATOM 923 C CA . ALA A 1 115 ? 8.851 6.435 -9.126 1.00 96.50 115 ALA A CA 1
ATOM 924 C C . ALA A 1 115 ? 8.635 7.259 -7.848 1.00 96.50 115 ALA A C 1
ATOM 926 O O . ALA A 1 115 ? 7.710 6.968 -7.094 1.00 96.50 115 ALA A O 1
ATOM 927 N N . GLU A 1 116 ? 9.415 8.321 -7.638 1.00 96.69 116 GLU A N 1
ATOM 928 C CA . GLU A 1 116 ? 9.254 9.242 -6.511 1.00 96.69 116 GLU A CA 1
ATOM 929 C C . GLU A 1 116 ? 7.927 10.008 -6.603 1.00 96.69 116 GLU A C 1
ATOM 931 O O . GLU A 1 116 ? 7.146 10.028 -5.650 1.00 96.69 116 GLU A O 1
ATOM 936 N N . ILE A 1 117 ? 7.613 10.574 -7.775 1.00 96.00 117 ILE A N 1
ATOM 937 C CA . ILE A 1 117 ? 6.331 11.257 -8.015 1.00 96.00 117 ILE A CA 1
ATOM 938 C C . ILE A 1 117 ? 5.155 10.297 -7.799 1.00 96.00 117 ILE A C 1
ATOM 940 O O . ILE A 1 117 ? 4.140 10.670 -7.200 1.00 96.00 117 ILE A O 1
ATOM 944 N N . LEU A 1 118 ? 5.278 9.057 -8.275 1.00 94.00 118 LEU A N 1
ATOM 945 C CA . LEU A 1 118 ? 4.254 8.037 -8.098 1.00 94.00 118 LEU A CA 1
ATOM 946 C C . LEU A 1 118 ? 4.074 7.665 -6.624 1.00 94.00 118 LEU A C 1
ATOM 948 O O . LEU A 1 118 ? 2.938 7.613 -6.153 1.00 94.00 118 LEU A O 1
ATOM 952 N N . LEU A 1 119 ? 5.168 7.429 -5.901 1.00 93.31 119 LEU A N 1
ATOM 953 C CA . LEU A 1 119 ? 5.143 7.095 -4.480 1.00 93.31 119 LEU A CA 1
ATOM 954 C C . LEU A 1 119 ? 4.438 8.194 -3.682 1.00 93.31 119 LEU A C 1
ATOM 956 O O . LEU A 1 119 ? 3.501 7.903 -2.936 1.00 93.31 119 LEU A O 1
ATOM 960 N N . ASN A 1 120 ? 4.810 9.453 -3.922 1.00 91.50 120 ASN A N 1
ATOM 961 C CA . ASN A 1 120 ? 4.159 10.610 -3.313 1.00 91.50 120 ASN A CA 1
ATOM 962 C C . ASN A 1 120 ? 2.665 10.650 -3.663 1.00 91.50 120 ASN A C 1
ATOM 964 O O . ASN A 1 120 ? 1.829 10.798 -2.778 1.00 91.50 120 ASN A O 1
ATOM 968 N N . SER A 1 121 ? 2.301 10.404 -4.925 1.00 90.44 121 SER A N 1
ATOM 969 C CA . SER A 1 121 ? 0.897 10.372 -5.364 1.00 90.44 121 SER A CA 1
ATOM 970 C C . SER A 1 121 ? 0.077 9.266 -4.685 1.00 90.44 121 SER A C 1
ATOM 972 O O . SER A 1 121 ? -1.104 9.460 -4.390 1.00 90.44 121 SER A O 1
ATOM 974 N N . ILE A 1 122 ? 0.667 8.090 -4.444 1.00 87.56 122 ILE A N 1
ATOM 975 C CA . ILE A 1 122 ? 0.013 6.998 -3.709 1.00 87.56 122 ILE A CA 1
ATOM 976 C C . ILE A 1 122 ? -0.175 7.414 -2.247 1.00 87.56 122 ILE A C 1
ATOM 978 O O . ILE A 1 122 ? -1.281 7.316 -1.717 1.00 87.56 122 ILE A O 1
ATOM 982 N N . GLN A 1 123 ? 0.873 7.925 -1.602 1.00 85.88 123 GLN A N 1
ATOM 983 C CA . GLN A 1 123 ? 0.826 8.354 -0.203 1.00 85.88 123 GLN A CA 1
ATOM 984 C C . GLN A 1 123 ? -0.170 9.504 0.020 1.00 85.88 123 GLN A C 1
ATOM 986 O O . GLN A 1 123 ? -0.945 9.469 0.975 1.00 85.88 123 GLN A O 1
ATOM 991 N N . GLU A 1 124 ? -0.232 10.473 -0.895 1.00 84.25 124 GLU A N 1
ATOM 992 C CA . GLU A 1 124 ? -1.191 11.584 -0.868 1.00 84.25 124 GLU A CA 1
ATOM 993 C C . GLU A 1 124 ? -2.644 11.132 -1.034 1.00 84.25 124 GLU A C 1
ATOM 995 O O . GLU A 1 124 ? -3.546 11.737 -0.454 1.00 84.25 124 GLU A O 1
ATOM 1000 N N . ARG A 1 125 ? -2.895 10.064 -1.804 1.00 80.12 125 ARG A N 1
ATOM 1001 C CA . ARG A 1 125 ? -4.233 9.458 -1.933 1.00 80.12 125 ARG A CA 1
ATOM 1002 C C . ARG A 1 125 ? -4.660 8.721 -0.668 1.00 80.12 125 ARG A C 1
ATOM 1004 O O . ARG A 1 125 ? -5.860 8.582 -0.422 1.00 80.12 125 ARG A O 1
ATOM 1011 N N . PHE A 1 126 ? -3.700 8.305 0.155 1.00 76.44 126 PHE A N 1
ATOM 1012 C CA . PHE A 1 126 ? -3.926 7.589 1.407 1.00 76.44 126 PHE A CA 1
ATOM 1013 C C . PHE A 1 126 ? -3.284 8.304 2.614 1.00 76.44 126 PHE A C 1
ATOM 1015 O O . PHE A 1 126 ? -2.580 7.676 3.406 1.00 76.44 126 PHE A O 1
ATOM 1022 N N . PRO A 1 127 ? -3.578 9.599 2.854 1.00 62.38 127 PRO A N 1
ATOM 1023 C CA . PRO A 1 127 ? -2.850 10.422 3.825 1.00 62.38 127 PRO A CA 1
ATOM 1024 C C . PRO A 1 127 ? -3.196 10.074 5.284 1.00 62.38 127 PRO A C 1
ATOM 1026 O O . PRO A 1 127 ? -2.707 10.695 6.223 1.00 62.38 127 PRO A O 1
ATOM 1029 N N . LYS A 1 128 ? -4.101 9.109 5.485 1.00 71.50 128 LYS A N 1
ATOM 1030 C CA . LYS A 1 128 ? -4.682 8.724 6.774 1.00 71.50 128 LYS A CA 1
ATOM 1031 C C . LYS A 1 128 ? -4.605 7.214 7.025 1.00 71.50 128 LYS A C 1
ATOM 1033 O O . LYS A 1 128 ? -5.434 6.689 7.766 1.00 71.50 128 LYS A O 1
ATOM 1038 N N . ILE A 1 129 ? -3.616 6.523 6.443 1.00 72.88 129 ILE A N 1
ATOM 1039 C CA . ILE A 1 129 ? -3.373 5.089 6.699 1.00 72.88 129 ILE A CA 1
ATOM 1040 C C . ILE A 1 129 ? -3.325 4.805 8.202 1.00 72.88 129 ILE A C 1
ATOM 1042 O O . ILE A 1 129 ? -3.994 3.887 8.659 1.00 72.88 129 ILE A O 1
ATOM 1046 N N . GLU A 1 130 ? -2.637 5.640 8.984 1.00 77.50 130 GLU A N 1
ATOM 1047 C CA . GLU A 1 130 ? -2.541 5.468 10.440 1.00 77.50 130 GLU A CA 1
ATOM 1048 C C . GLU A 1 130 ? -3.913 5.451 11.131 1.00 77.50 130 GLU A C 1
ATOM 1050 O O . GLU A 1 130 ? -4.124 4.698 12.078 1.00 77.50 130 GLU A O 1
ATOM 1055 N N . ILE A 1 131 ? -4.872 6.246 10.646 1.00 79.69 131 ILE A N 1
ATOM 1056 C CA . ILE A 1 131 ? -6.232 6.278 11.196 1.00 79.69 131 ILE A CA 1
ATOM 1057 C C . ILE A 1 131 ? -6.979 5.000 10.824 1.00 79.69 131 ILE A C 1
ATOM 1059 O O . ILE A 1 131 ? -7.672 4.446 11.668 1.00 79.69 131 ILE A O 1
ATOM 1063 N N . TRP A 1 132 ? -6.821 4.501 9.599 1.00 76.94 132 TRP A N 1
ATOM 1064 C CA . TRP A 1 132 ? -7.433 3.238 9.171 1.00 76.94 132 TRP A CA 1
ATOM 1065 C C . TRP A 1 132 ? -6.878 2.040 9.938 1.00 76.94 132 TRP A C 1
ATOM 1067 O O . TRP A 1 132 ? -7.633 1.175 10.376 1.00 76.94 132 TRP A O 1
ATOM 1077 N N . GLU A 1 133 ? -5.571 2.026 10.182 1.00 78.44 133 GLU A N 1
ATOM 1078 C CA . GLU A 1 133 ? -4.933 1.029 11.042 1.00 78.44 133 GLU A CA 1
ATOM 1079 C C . GLU A 1 133 ? -5.433 1.130 12.478 1.00 78.44 133 GLU A C 1
ATOM 1081 O O . GLU A 1 133 ? -5.671 0.118 13.135 1.00 78.44 133 GLU A O 1
ATOM 1086 N N . ALA A 1 134 ? -5.653 2.351 12.960 1.00 84.94 134 ALA A N 1
ATOM 1087 C CA . ALA A 1 134 ? -6.204 2.574 14.280 1.00 84.94 134 ALA A CA 1
ATOM 1088 C C . ALA A 1 134 ? -7.673 2.129 14.395 1.00 84.94 134 ALA A C 1
ATOM 1090 O O . ALA A 1 134 ? -8.060 1.589 15.429 1.00 84.94 134 ALA A O 1
ATOM 1091 N N . MET A 1 135 ? -8.480 2.263 13.337 1.00 83.00 135 MET A N 1
ATOM 1092 C CA . MET A 1 135 ? -9.870 1.776 13.300 1.00 83.00 135 MET A CA 1
ATOM 1093 C C . MET A 1 135 ? -9.976 0.253 13.446 1.00 83.00 135 MET A C 1
ATOM 1095 O O . MET A 1 135 ? -10.997 -0.251 13.919 1.00 83.00 135 MET A O 1
ATOM 1099 N N . MET A 1 136 ? -8.912 -0.490 13.126 1.00 79.94 136 MET A N 1
ATOM 1100 C CA . MET A 1 136 ? -8.867 -1.942 13.334 1.00 79.94 136 MET A CA 1
ATOM 1101 C C . MET A 1 136 ? -8.924 -2.374 14.790 1.00 79.94 136 MET A C 1
ATOM 1103 O O . MET A 1 136 ? -9.173 -3.543 15.070 1.00 79.94 136 MET A O 1
ATOM 1107 N N . LEU A 1 137 ? -8.752 -1.434 15.719 1.00 87.06 137 LEU A N 1
ATOM 1108 C CA . LEU A 1 137 ? -9.018 -1.632 17.137 1.00 87.06 137 LEU A CA 1
ATOM 1109 C C . LEU A 1 137 ? -10.344 -2.359 17.416 1.00 87.06 137 LEU A C 1
ATOM 1111 O O . LEU A 1 137 ? -10.501 -3.023 18.438 1.00 87.06 137 LEU A O 1
ATOM 1115 N N . PHE A 1 138 ? -11.308 -2.197 16.515 1.00 86.44 138 PHE A N 1
ATOM 1116 C CA . PHE A 1 138 ? -12.654 -2.725 16.635 1.00 86.44 138 PHE A CA 1
ATOM 1117 C C . PHE A 1 138 ? -12.916 -3.975 15.789 1.00 86.44 138 PHE A C 1
ATOM 1119 O O . PHE A 1 138 ? -14.044 -4.463 15.784 1.00 86.44 138 PHE A O 1
ATOM 1126 N N . ASN A 1 139 ? -11.925 -4.501 15.066 1.00 83.19 139 ASN A N 1
ATOM 1127 C CA . ASN A 1 139 ? -12.098 -5.680 14.225 1.00 83.19 139 ASN A CA 1
ATOM 1128 C C . ASN A 1 139 ? -11.840 -6.970 15.022 1.00 83.19 139 ASN A C 1
ATOM 1130 O O . ASN A 1 139 ? -10.692 -7.233 15.387 1.00 83.19 139 ASN A O 1
ATOM 1134 N N . PRO A 1 140 ? -12.854 -7.831 15.244 1.00 85.06 140 PRO A N 1
ATOM 1135 C CA . PRO A 1 140 ? -12.662 -9.053 16.018 1.00 85.06 140 PRO A CA 1
ATOM 1136 C C . PRO A 1 140 ? -11.665 -10.042 15.413 1.00 85.06 140 PRO A C 1
ATOM 1138 O O . PRO A 1 140 ? -11.085 -10.837 16.148 1.00 85.06 140 PRO A O 1
ATOM 1141 N N . ALA A 1 141 ? -11.447 -9.995 14.093 1.00 79.75 141 ALA A N 1
ATOM 1142 C CA . ALA A 1 141 ? -10.442 -10.824 13.430 1.00 79.75 141 ALA A CA 1
ATOM 1143 C C . ALA A 1 141 ? -9.009 -10.510 13.901 1.00 79.75 141 ALA A C 1
ATOM 1145 O O . ALA A 1 141 ? -8.148 -11.384 13.850 1.00 79.75 141 ALA A O 1
ATOM 1146 N N . ASP A 1 142 ? -8.777 -9.294 14.403 1.00 79.25 142 ASP A N 1
ATOM 1147 C CA . ASP A 1 142 ? -7.477 -8.815 14.877 1.00 79.25 142 ASP A CA 1
ATOM 1148 C C . ASP A 1 142 ? -7.358 -8.876 16.416 1.00 79.25 142 ASP A C 1
ATOM 1150 O O . ASP A 1 142 ? -6.404 -8.351 16.999 1.00 79.25 142 ASP A O 1
ATOM 1154 N N . PHE A 1 143 ? -8.329 -9.485 17.111 1.00 86.25 143 PHE A N 1
ATOM 1155 C CA . PHE A 1 143 ? -8.310 -9.575 18.571 1.00 86.25 143 PHE A CA 1
ATOM 1156 C C . PHE A 1 143 ? -7.274 -10.597 19.064 1.00 86.25 143 PHE A C 1
ATOM 1158 O O . PHE A 1 143 ? -7.208 -11.724 18.565 1.00 86.25 143 PHE A O 1
ATOM 1165 N N . PRO A 1 144 ? -6.483 -10.257 20.097 1.00 83.94 144 PRO A N 1
ATOM 1166 C CA . PRO A 1 144 ? -5.470 -11.152 20.625 1.00 83.94 144 PRO A CA 1
ATOM 1167 C C . PRO A 1 144 ? -6.101 -12.375 21.293 1.00 83.94 144 PRO A C 1
ATOM 1169 O O . PRO A 1 144 ? -7.053 -12.283 22.075 1.00 83.94 144 PRO A O 1
ATOM 1172 N N . SER A 1 145 ? -5.500 -13.535 21.036 1.00 77.19 145 SER A N 1
ATOM 1173 C CA . SER A 1 145 ? -5.917 -14.803 21.641 1.00 77.19 145 SER A CA 1
ATOM 1174 C C . SER A 1 145 ? -5.388 -14.980 23.072 1.00 77.19 145 SER A C 1
ATOM 1176 O O . SER A 1 145 ? -6.014 -15.677 23.870 1.00 77.19 145 SER A O 1
ATOM 1178 N N . SER A 1 146 ? -4.267 -14.336 23.429 1.00 76.81 146 SER A N 1
ATOM 1179 C CA . SER A 1 146 ? -3.625 -14.476 24.744 1.00 76.81 146 SER A CA 1
ATOM 1180 C C . SER A 1 146 ? -4.076 -13.398 25.741 1.00 76.81 146 SER A C 1
ATOM 1182 O O . SER A 1 146 ? -4.291 -12.242 25.384 1.00 76.81 146 SER A O 1
ATOM 1184 N N . THR A 1 147 ? -4.195 -13.755 27.024 1.00 69.19 147 THR A N 1
ATOM 1185 C CA . THR A 1 147 ? -4.586 -12.819 28.097 1.00 69.19 147 THR A CA 1
ATOM 1186 C C . THR A 1 147 ? -3.546 -11.722 28.334 1.00 69.19 147 THR A C 1
ATOM 1188 O O . THR A 1 147 ? -3.908 -10.606 28.694 1.00 69.19 147 THR A O 1
ATOM 1191 N N . LYS A 1 148 ? -2.260 -12.020 28.107 1.00 69.94 148 LYS A N 1
ATOM 1192 C CA . LYS A 1 148 ? -1.161 -11.060 28.274 1.00 69.94 148 LYS A CA 1
ATOM 1193 C C . LYS A 1 148 ? -1.234 -9.950 27.223 1.00 69.94 148 LYS A C 1
ATOM 1195 O O . LYS A 1 148 ? -1.121 -8.782 27.570 1.00 69.94 148 LYS A O 1
ATOM 1200 N N . ASP A 1 149 ? -1.536 -10.306 25.977 1.00 76.62 149 ASP A N 1
ATOM 1201 C CA . ASP A 1 149 ? -1.621 -9.342 24.873 1.00 76.62 149 ASP A CA 1
ATOM 1202 C C . ASP A 1 149 ? -2.893 -8.477 24.951 1.00 76.62 149 ASP A C 1
ATOM 1204 O O . ASP A 1 149 ? -2.928 -7.363 24.430 1.00 76.62 149 ASP A O 1
ATOM 1208 N N . LYS A 1 150 ? -3.937 -8.938 25.659 1.00 79.62 150 LYS A N 1
ATOM 1209 C CA . LYS A 1 150 ? -5.171 -8.166 25.897 1.00 79.62 150 LYS A CA 1
ATOM 1210 C C . LYS A 1 150 ? -4.952 -6.919 26.756 1.00 79.62 150 LYS A C 1
ATOM 1212 O O . LYS A 1 150 ? -5.668 -5.933 26.564 1.00 79.62 150 LYS A O 1
ATOM 1217 N N . ALA A 1 151 ? -3.994 -6.937 27.685 1.00 79.56 151 ALA A N 1
ATOM 1218 C CA . ALA A 1 151 ? -3.738 -5.810 28.585 1.00 79.56 151 ALA A CA 1
ATOM 1219 C C . ALA A 1 151 ? -3.297 -4.557 27.810 1.00 79.56 151 ALA A C 1
ATOM 1221 O O . ALA A 1 151 ? -3.882 -3.488 27.991 1.00 79.56 151 ALA A O 1
ATOM 1222 N N . ASP A 1 152 ? -2.379 -4.727 26.858 1.00 82.31 152 ASP A N 1
ATOM 1223 C CA . ASP A 1 152 ? -1.809 -3.633 26.060 1.00 82.31 152 ASP A CA 1
ATOM 1224 C C . ASP A 1 152 ? -2.532 -3.394 24.727 1.00 82.31 152 ASP A C 1
ATOM 1226 O O . ASP A 1 152 ? -2.275 -2.399 24.039 1.00 82.31 152 ASP A O 1
ATOM 1230 N N . TYR A 1 153 ? -3.456 -4.288 24.358 1.00 87.12 153 TYR A N 1
ATOM 1231 C CA . TYR A 1 153 ? -4.194 -4.200 23.104 1.00 87.12 153 TYR A CA 1
ATOM 1232 C C . TYR A 1 153 ? -4.877 -2.843 22.935 1.00 87.12 153 TYR A C 1
ATOM 1234 O O . TYR A 1 153 ? -5.652 -2.407 23.794 1.00 87.12 153 TYR A O 1
ATOM 1242 N N . GLY A 1 154 ? -4.606 -2.218 21.790 1.00 86.31 154 GLY A N 1
ATOM 1243 C CA . GLY A 1 154 ? -5.307 -1.033 21.329 1.00 86.31 154 GLY A CA 1
ATOM 1244 C C . GLY A 1 154 ? -4.829 0.302 21.886 1.00 86.31 154 GLY A C 1
ATOM 1245 O O . GLY A 1 154 ? -5.314 1.331 21.429 1.00 86.31 154 GLY A O 1
ATOM 1246 N N . ASN A 1 155 ? -3.867 0.327 22.817 1.00 87.06 155 ASN A N 1
ATOM 1247 C CA . ASN A 1 155 ? -3.417 1.568 23.470 1.00 87.06 155 ASN A CA 1
ATOM 1248 C C . ASN A 1 155 ? -2.804 2.585 22.484 1.00 87.06 155 ASN A C 1
ATOM 1250 O O . ASN A 1 155 ? -2.982 3.798 22.624 1.00 87.06 155 ASN A O 1
ATOM 1254 N N . LYS A 1 156 ? -2.106 2.104 21.448 1.00 87.44 156 LYS A N 1
ATOM 1255 C CA . LYS A 1 156 ? -1.565 2.971 20.387 1.00 87.44 156 LYS A CA 1
ATOM 1256 C C . LYS A 1 156 ? -2.675 3.448 19.453 1.00 87.44 156 LYS A C 1
ATOM 1258 O O . LYS A 1 156 ? -2.756 4.630 19.138 1.00 87.44 156 LYS A O 1
ATOM 1263 N N . GLN A 1 157 ? -3.547 2.529 19.052 1.00 88.94 157 GLN A N 1
ATOM 1264 C CA . GLN A 1 157 ? -4.646 2.778 18.128 1.00 88.94 157 GLN A CA 1
ATOM 1265 C C . GLN A 1 157 ? -5.638 3.793 18.705 1.00 88.94 157 GLN A C 1
ATOM 1267 O O . GLN A 1 157 ? -5.980 4.761 18.034 1.00 88.94 157 GLN A O 1
ATOM 1272 N N . ILE A 1 158 ? -6.033 3.643 19.973 1.00 88.88 158 ILE A N 1
ATOM 1273 C CA . ILE A 1 158 ? -6.952 4.585 20.617 1.00 88.88 158 ILE A CA 1
ATOM 1274 C C . ILE A 1 158 ? -6.358 5.996 20.662 1.00 88.88 158 ILE A C 1
ATOM 1276 O O . ILE A 1 158 ? -7.046 6.952 20.332 1.00 88.88 158 ILE A O 1
ATOM 1280 N N . SER A 1 159 ? -5.059 6.131 20.942 1.00 87.88 159 SER A N 1
ATOM 1281 C CA . SER A 1 159 ? -4.370 7.427 20.927 1.00 87.88 159 SER A CA 1
ATOM 1282 C C . SER A 1 159 ? -4.420 8.097 19.545 1.00 87.88 159 SER A C 1
ATOM 1284 O O . SER A 1 159 ? -4.681 9.295 19.441 1.00 87.88 159 SER A O 1
ATOM 1286 N N . VAL A 1 160 ? -4.223 7.331 18.464 1.00 87.00 160 VAL A N 1
ATOM 1287 C CA . VAL A 1 160 ? -4.334 7.840 17.083 1.00 87.00 160 VAL A CA 1
ATOM 1288 C C . VAL A 1 160 ? -5.768 8.273 16.768 1.00 87.00 160 VAL A C 1
ATOM 1290 O O . VAL A 1 160 ? -5.979 9.357 16.219 1.00 87.00 160 VAL A O 1
ATOM 1293 N N . LEU A 1 161 ? -6.758 7.461 17.152 1.00 86.25 161 LEU A N 1
ATOM 1294 C CA . LEU A 1 161 ? -8.170 7.776 16.951 1.00 86.25 161 LEU A CA 1
ATOM 1295 C C . LEU A 1 161 ? -8.587 9.037 17.715 1.00 86.25 161 LEU A C 1
ATOM 1297 O O . LEU A 1 161 ? -9.241 9.899 17.136 1.00 86.25 161 LEU A O 1
ATOM 1301 N N . LEU A 1 162 ? -8.176 9.192 18.974 1.00 86.00 162 LEU A N 1
ATOM 1302 C CA . LEU A 1 162 ? -8.510 10.361 19.793 1.00 86.00 162 LEU A CA 1
ATOM 1303 C C . LEU A 1 162 ? -7.810 11.629 19.309 1.00 86.00 162 LEU A C 1
ATOM 1305 O O . LEU A 1 162 ? -8.439 12.682 19.234 1.00 86.00 162 LEU A O 1
ATOM 1309 N N . LYS A 1 163 ? -6.561 11.533 18.843 1.00 84.31 163 LYS A N 1
ATOM 1310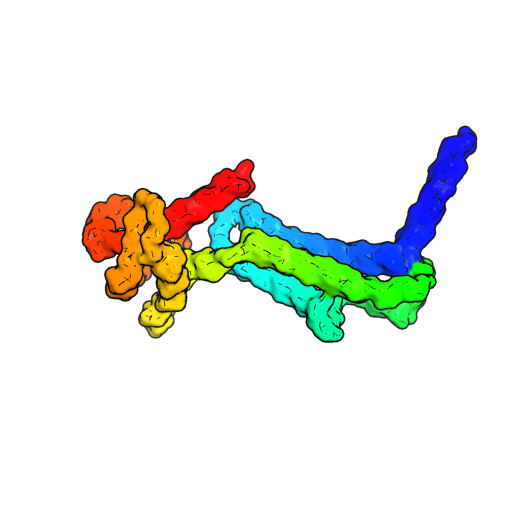 C CA . LYS A 1 163 ? -5.877 12.660 18.191 1.00 84.31 163 LYS A CA 1
ATOM 1311 C C . LYS A 1 163 ? -6.664 13.196 16.988 1.00 84.31 163 LYS A C 1
ATOM 1313 O O . LYS A 1 163 ? -6.585 14.394 16.707 1.00 84.31 163 LYS A O 1
ATOM 1318 N N . HIS A 1 164 ? -7.389 12.325 16.276 1.00 78.75 164 HIS A N 1
ATOM 1319 C CA . HIS A 1 164 ? -8.138 12.687 15.073 1.00 78.75 164 HIS A CA 1
ATOM 1320 C C . HIS A 1 164 ? -9.607 13.051 15.325 1.00 78.75 164 HIS A C 1
ATOM 1322 O O . HIS A 1 164 ? -10.094 14.023 14.756 1.00 78.75 164 HIS A O 1
ATOM 1328 N N . PHE A 1 165 ? -10.304 12.280 16.159 1.00 79.38 165 PHE A N 1
ATOM 1329 C CA . PHE A 1 165 ? -11.750 12.381 16.394 1.00 79.38 165 PHE A CA 1
ATOM 1330 C C . PHE A 1 165 ? -12.115 12.948 17.772 1.00 79.38 165 PHE A C 1
ATOM 1332 O O . PHE A 1 165 ? -13.279 13.255 18.017 1.00 79.38 165 PHE A O 1
ATOM 1339 N N . GLY A 1 166 ? -11.143 13.080 18.677 1.00 70.81 166 GLY A N 1
ATOM 1340 C CA . GLY A 1 166 ? -11.344 13.616 20.024 1.00 70.81 166 GLY A CA 1
ATOM 1341 C C . GLY A 1 166 ? -11.235 15.139 20.130 1.00 70.81 166 GLY A C 1
ATOM 1342 O O . GLY A 1 166 ? -11.530 15.711 21.175 1.00 70.81 166 GLY A O 1
ATOM 1343 N N . LYS A 1 167 ? -10.837 15.822 19.050 1.00 64.69 167 LYS A N 1
ATOM 1344 C CA . LYS A 1 167 ? -10.844 17.290 18.975 1.00 64.69 167 LYS A CA 1
ATOM 1345 C C . LYS A 1 167 ? -12.168 17.765 18.386 1.00 64.69 167 LYS A C 1
ATOM 1347 O O . LYS A 1 167 ? -12.637 17.185 17.410 1.00 64.69 167 LYS A O 1
ATOM 1352 N N . GLU A 1 168 ? -12.750 18.828 18.946 1.00 53.78 168 GLU A N 1
ATOM 1353 C CA . GLU A 1 168 ? -13.926 19.492 18.371 1.00 53.78 168 GLU A CA 1
ATOM 1354 C C . GLU A 1 168 ? -13.667 19.869 16.909 1.00 53.78 168 GLU A C 1
ATOM 1356 O O . GLU A 1 168 ? -12.926 20.802 16.600 1.00 53.78 168 GLU A O 1
ATOM 1361 N N . ILE A 1 169 ? -14.304 19.149 15.990 1.00 47.75 169 ILE A N 1
ATOM 1362 C CA . ILE A 1 169 ? -14.477 19.616 14.620 1.00 47.75 169 ILE A CA 1
ATOM 1363 C C . ILE A 1 169 ? -15.747 20.458 14.673 1.00 47.75 169 ILE A C 1
ATOM 1365 O O . ILE A 1 169 ? -16.826 19.908 14.878 1.00 47.75 169 ILE A O 1
ATOM 1369 N N . GLY A 1 170 ? -15.608 21.784 14.585 1.00 40.25 170 GLY A N 1
ATOM 1370 C CA . GLY A 1 170 ? -16.667 22.783 14.790 1.00 40.25 170 GLY A CA 1
ATOM 1371 C C . GLY A 1 170 ? -17.902 22.630 13.892 1.00 40.25 170 GLY A C 1
ATOM 1372 O O . GLY A 1 170 ? -18.122 23.423 12.981 1.00 40.25 170 GLY A O 1
ATOM 1373 N N . GLY A 1 171 ? -18.730 21.620 14.164 1.00 39.84 171 GLY A N 1
ATOM 1374 C CA . GLY A 1 171 ? -19.934 21.303 13.408 1.00 39.84 171 GLY A CA 1
ATOM 1375 C C . GLY A 1 171 ? -20.502 19.914 13.720 1.00 39.84 171 GLY A C 1
ATOM 1376 O O . GLY A 1 171 ? -20.173 18.934 13.062 1.00 39.84 171 GLY A O 1
ATOM 1377 N N . LYS A 1 172 ? -21.443 19.859 14.671 1.00 41.56 172 LYS A N 1
ATOM 1378 C CA . LYS A 1 172 ? -22.513 18.843 14.830 1.00 41.56 172 LYS A CA 1
ATOM 1379 C C . LYS A 1 172 ? -22.172 17.374 15.139 1.00 41.56 172 LYS A C 1
ATOM 1381 O O . LYS A 1 172 ? -23.114 16.614 15.340 1.00 41.56 172 LYS A O 1
ATOM 1386 N N . SER A 1 173 ? -20.914 16.959 15.253 1.00 48.53 173 SER A N 1
ATOM 1387 C CA . SER A 1 173 ? -20.580 15.650 15.846 1.00 48.53 173 SER A CA 1
ATOM 1388 C C . SER A 1 173 ? -19.993 15.884 17.231 1.00 48.53 173 SER A C 1
ATOM 1390 O O . SER A 1 173 ? -18.949 16.524 17.329 1.00 48.53 173 SER A O 1
ATOM 1392 N N . SER A 1 174 ? -20.680 15.449 18.293 1.00 50.94 174 SER A N 1
ATOM 1393 C CA . SER A 1 174 ? -20.186 15.635 19.663 1.00 50.94 174 SER A CA 1
ATOM 1394 C C . SER A 1 174 ? -18.768 15.063 19.780 1.00 50.94 174 SER A C 1
ATOM 1396 O O . SER A 1 174 ? -18.575 13.892 19.439 1.00 50.94 174 SER A O 1
ATOM 1398 N N . PRO A 1 175 ? -17.775 15.864 20.203 1.00 56.34 175 PRO A N 1
ATOM 1399 C CA . PRO A 1 175 ? -16.393 15.415 20.303 1.00 56.34 175 PRO A CA 1
ATOM 1400 C C . PRO A 1 175 ? -16.296 14.255 21.291 1.00 56.34 175 PRO A C 1
ATOM 1402 O O . PRO A 1 175 ? -16.899 14.278 22.366 1.00 56.34 175 PRO A O 1
ATOM 1405 N N . VAL A 1 176 ? -15.512 13.244 20.930 1.00 65.44 176 VAL A N 1
ATOM 1406 C CA . VAL A 1 176 ? -15.107 12.201 21.870 1.00 65.44 176 VAL A CA 1
ATOM 1407 C C . VAL A 1 176 ? -14.191 12.866 22.904 1.00 65.44 176 VAL A C 1
ATOM 1409 O O . VAL A 1 176 ?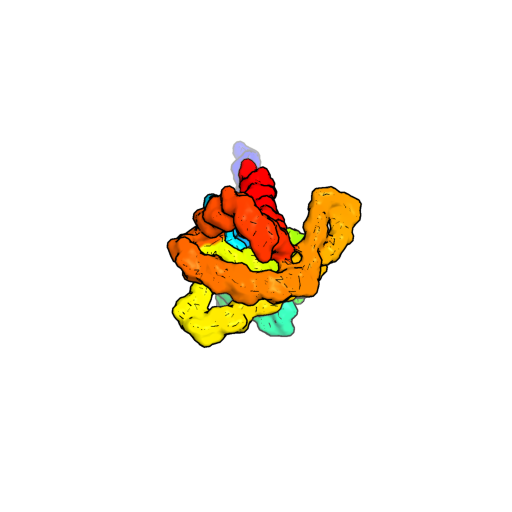 -13.129 13.368 22.552 1.00 65.44 176 VAL A O 1
ATOM 1412 N N . CYS A 1 177 ? -14.574 12.904 24.178 1.00 69.56 177 CYS A N 1
ATOM 1413 C CA . CYS A 1 177 ? -13.711 13.436 25.229 1.00 69.56 177 CYS A CA 1
ATOM 1414 C C . CYS A 1 177 ? -12.493 12.518 25.390 1.00 69.56 177 CYS A C 1
ATOM 1416 O O . CYS A 1 177 ? -12.645 11.373 25.805 1.00 69.56 177 CYS A O 1
ATOM 1418 N N . GLU A 1 178 ? -11.291 13.010 25.078 1.00 72.31 178 GLU A N 1
ATOM 1419 C CA . GLU A 1 178 ? -10.052 12.215 25.083 1.00 72.31 178 GLU A CA 1
ATOM 1420 C C . GLU A 1 178 ? -9.789 11.541 26.441 1.00 72.31 178 GLU A C 1
ATOM 1422 O O . GLU A 1 178 ? -9.602 10.325 26.509 1.00 72.31 178 GLU A O 1
ATOM 1427 N N . GLU A 1 179 ? -9.871 12.296 27.541 1.00 75.25 179 GLU A N 1
ATOM 1428 C CA . GLU A 1 179 ? -9.698 11.742 28.889 1.00 75.25 179 GLU A CA 1
ATOM 1429 C C . GLU A 1 179 ? -10.798 10.739 29.265 1.00 75.25 179 GLU A C 1
ATOM 1431 O O . GLU A 1 179 ? -10.520 9.720 29.904 1.00 75.25 179 GLU A O 1
ATOM 1436 N N . GLY A 1 180 ? -12.047 11.013 28.872 1.00 79.94 180 GLY A N 1
ATOM 1437 C CA . GLY A 1 180 ? -13.181 10.118 29.105 1.00 79.94 180 GLY A CA 1
ATOM 1438 C C . GLY A 1 180 ? -13.038 8.807 28.332 1.00 79.94 180 GLY A C 1
ATOM 1439 O O . GLY A 1 180 ? -13.194 7.727 28.900 1.00 79.94 180 GLY A O 1
ATOM 1440 N N . ALA A 1 181 ? -12.636 8.892 27.066 1.00 83.25 181 ALA A N 1
ATOM 1441 C CA . ALA A 1 181 ? -12.438 7.752 26.186 1.00 83.25 181 ALA A CA 1
ATOM 1442 C C . ALA A 1 181 ? -11.331 6.818 26.674 1.00 83.25 181 ALA A C 1
ATOM 1444 O O . ALA A 1 181 ? -11.521 5.606 26.669 1.00 83.25 181 ALA A O 1
ATOM 1445 N N . LEU A 1 182 ? -10.198 7.351 27.145 1.00 83.94 182 LEU A N 1
ATOM 1446 C CA . LEU A 1 182 ? -9.111 6.522 27.683 1.00 83.94 182 LEU A CA 1
ATOM 1447 C C . LEU A 1 182 ? -9.549 5.732 28.926 1.00 83.94 182 LEU A C 1
ATOM 1449 O O . LEU A 1 182 ? -9.189 4.560 29.072 1.00 83.94 182 LEU A O 1
ATOM 1453 N N . ARG A 1 183 ? -10.363 6.340 29.802 1.00 84.44 183 ARG A N 1
ATOM 1454 C CA . ARG A 1 183 ? -10.937 5.653 30.974 1.00 84.44 183 ARG A CA 1
ATOM 1455 C C . ARG A 1 183 ? -11.940 4.579 30.560 1.00 84.44 183 ARG A C 1
ATOM 1457 O O . ARG A 1 183 ? -11.886 3.461 31.070 1.00 84.44 183 ARG A O 1
ATOM 1464 N N . GLU A 1 184 ? -12.831 4.900 29.624 1.00 89.50 184 GLU A N 1
ATOM 1465 C CA . GLU A 1 184 ? -13.835 3.964 29.108 1.00 89.50 184 GLU A CA 1
ATOM 1466 C C . GLU A 1 184 ? -13.202 2.781 28.371 1.00 89.50 184 GLU A C 1
ATOM 1468 O O . GLU A 1 184 ? -13.659 1.646 28.524 1.00 89.50 184 GLU A O 1
ATOM 1473 N N . PHE A 1 185 ? -12.136 3.027 27.606 1.00 90.25 185 PHE A N 1
ATOM 1474 C CA . PHE A 1 185 ? -11.530 2.054 26.703 1.00 90.25 185 PHE A CA 1
ATOM 1475 C C . PHE A 1 185 ? -11.138 0.755 27.411 1.00 90.25 185 PHE A C 1
ATOM 1477 O O . PHE A 1 185 ? -11.382 -0.327 26.884 1.00 90.25 185 PHE A O 1
ATOM 1484 N N . SER A 1 186 ? -10.603 0.835 28.632 1.00 85.31 186 SER A N 1
ATOM 1485 C CA . SER A 1 186 ? -10.182 -0.354 29.387 1.00 85.31 186 SER A CA 1
ATOM 1486 C C . SER A 1 186 ? -11.349 -1.302 29.690 1.00 85.31 186 SER A C 1
ATOM 1488 O O . SER A 1 186 ? -11.219 -2.517 29.544 1.00 85.31 186 SER A O 1
ATOM 1490 N N . LEU A 1 187 ? -12.505 -0.755 30.073 1.00 88.38 187 LEU A N 1
ATOM 1491 C CA . LEU A 1 187 ? -13.710 -1.532 30.375 1.00 88.38 187 LEU A CA 1
ATOM 1492 C C . LEU A 1 187 ? -14.432 -1.971 29.096 1.00 88.38 187 LEU A C 1
ATOM 1494 O O . LEU A 1 187 ? -14.864 -3.119 28.989 1.00 88.38 187 LEU A O 1
ATOM 1498 N N . PHE A 1 188 ? -14.517 -1.077 28.112 1.00 89.81 188 PHE A N 1
ATOM 1499 C CA . PHE A 1 188 ? -15.130 -1.349 26.815 1.00 89.81 188 PHE A CA 1
ATOM 1500 C C . PHE A 1 188 ? -14.396 -2.467 26.063 1.00 89.81 188 PHE A C 1
ATOM 1502 O O . PHE A 1 188 ? -15.025 -3.357 25.496 1.00 89.81 188 PHE A O 1
ATOM 1509 N N . LYS A 1 189 ? -13.058 -2.482 26.122 1.00 89.38 189 LYS A N 1
ATOM 1510 C CA . LYS A 1 189 ? -12.208 -3.534 25.553 1.00 89.38 189 LYS A CA 1
ATOM 1511 C C . LYS A 1 189 ? -12.567 -4.924 26.081 1.00 89.38 189 LYS A C 1
ATOM 1513 O O . LYS A 1 189 ? -12.708 -5.854 25.291 1.00 89.38 189 LYS A O 1
ATOM 1518 N N . ASN A 1 190 ? -12.755 -5.064 27.393 1.00 87.19 190 ASN A N 1
ATOM 1519 C CA . ASN A 1 190 ? -13.137 -6.347 27.988 1.00 87.19 190 ASN A CA 1
ATOM 1520 C C . ASN A 1 190 ? -14.500 -6.816 27.470 1.00 87.19 190 ASN A C 1
ATOM 1522 O O . ASN A 1 190 ? -14.637 -7.968 27.063 1.00 87.19 190 ASN A O 1
ATOM 1526 N N . TYR A 1 191 ? -15.467 -5.900 27.386 1.00 87.81 191 TYR A N 1
ATOM 1527 C CA . TYR A 1 191 ? -16.787 -6.195 26.837 1.00 87.81 191 TYR A CA 1
ATOM 1528 C C . TYR A 1 191 ? -16.719 -6.664 25.372 1.00 87.81 191 TYR A C 1
ATOM 1530 O O . TYR A 1 191 ? -17.321 -7.678 25.018 1.00 87.81 191 TYR A O 1
ATOM 1538 N N . MET A 1 192 ? -15.927 -5.997 24.521 1.00 89.38 192 MET A N 1
ATOM 1539 C CA . MET A 1 192 ? -15.740 -6.420 23.124 1.00 89.38 192 MET A CA 1
ATOM 1540 C C . MET A 1 192 ? -15.210 -7.855 23.009 1.00 89.38 192 MET A C 1
ATOM 1542 O O . MET A 1 192 ? -15.684 -8.619 22.166 1.00 89.38 192 MET A O 1
ATOM 1546 N N . PHE A 1 193 ? -14.258 -8.241 23.865 1.00 87.31 193 PHE A N 1
ATOM 1547 C CA . PHE A 1 193 ? -13.703 -9.597 23.872 1.00 87.31 193 PHE A CA 1
ATOM 1548 C C . PHE A 1 193 ? -14.713 -10.665 24.320 1.00 87.31 193 PHE A C 1
ATOM 1550 O O . PHE A 1 193 ? -14.617 -11.814 23.885 1.00 87.31 193 PHE A O 1
ATOM 1557 N N . GLU A 1 194 ? -15.686 -10.312 25.159 1.00 86.62 194 GLU A N 1
ATOM 1558 C CA . GLU A 1 194 ? -16.713 -11.236 25.659 1.00 86.62 194 GLU A CA 1
ATOM 1559 C C . GLU A 1 194 ? -17.829 -11.512 24.645 1.00 86.62 194 GLU A C 1
ATOM 1561 O O . GLU A 1 194 ? -18.403 -12.602 24.642 1.00 86.62 194 GLU A O 1
ATOM 1566 N N . LEU A 1 195 ? -18.109 -10.572 23.735 1.00 84.44 195 LEU A N 1
ATOM 1567 C CA . LEU A 1 195 ? -19.216 -10.684 22.778 1.00 84.44 195 LEU A CA 1
ATOM 1568 C C . LEU A 1 195 ? -19.056 -11.803 21.731 1.00 84.44 195 LEU A C 1
ATOM 1570 O O . LEU A 1 195 ? -20.036 -12.101 21.030 1.00 84.44 195 LEU A O 1
ATOM 1574 N N . LYS A 1 196 ? -17.856 -12.405 21.628 1.00 79.56 196 LYS A N 1
ATOM 1575 C CA . LYS A 1 196 ? -17.492 -13.531 20.740 1.00 79.56 196 LYS A CA 1
ATOM 1576 C C . LYS A 1 196 ? -18.080 -13.396 19.331 1.00 79.56 196 LYS A C 1
ATOM 1578 O O . LYS A 1 196 ? -18.743 -14.301 18.828 1.00 79.56 196 LYS A O 1
ATOM 1583 N N . VAL A 1 197 ? -17.876 -12.237 18.710 1.00 83.81 197 VAL A N 1
ATOM 1584 C CA . VAL A 1 197 ? -18.300 -11.978 17.328 1.00 83.81 197 VAL A CA 1
ATOM 1585 C C . VAL A 1 197 ? -17.112 -12.151 16.389 1.00 83.81 197 VAL A C 1
ATOM 1587 O O . VAL A 1 197 ? -15.986 -11.881 16.783 1.00 83.81 197 VAL A O 1
ATOM 1590 N N . SER A 1 198 ? -17.352 -12.602 15.159 1.00 78.06 198 SER A N 1
ATOM 1591 C CA . SER A 1 198 ? -16.306 -12.869 14.161 1.00 78.06 198 SER A CA 1
ATOM 1592 C C . SER A 1 198 ? -16.081 -11.735 13.157 1.00 78.06 198 SER A C 1
ATOM 1594 O O . SER A 1 198 ? -15.163 -11.818 12.348 1.00 78.06 198 SER A O 1
ATOM 1596 N N . SER A 1 199 ? -16.908 -10.686 13.172 1.00 82.00 199 SER A N 1
ATOM 1597 C CA . SER A 1 199 ? -16.829 -9.584 12.211 1.00 82.00 199 SER A CA 1
ATOM 1598 C C . SER A 1 199 ? -17.101 -8.227 12.850 1.00 82.00 199 SER A C 1
ATOM 1600 O O . SER A 1 199 ? -17.868 -8.118 13.812 1.00 82.00 199 SER A O 1
ATOM 1602 N N . PHE A 1 200 ? -16.501 -7.184 12.270 1.00 82.94 200 PHE A N 1
ATOM 1603 C CA . PHE A 1 200 ? -16.729 -5.794 12.664 1.00 82.94 200 PHE A CA 1
ATOM 1604 C C . PHE A 1 200 ? -18.219 -5.419 12.602 1.00 82.94 200 PHE A C 1
ATOM 1606 O O . PHE A 1 200 ? -18.749 -4.894 13.573 1.00 82.94 200 PHE A O 1
ATOM 1613 N N . GLU A 1 201 ? -18.931 -5.766 11.523 1.00 82.69 201 GLU A N 1
ATOM 1614 C CA . GLU A 1 201 ? -20.371 -5.471 11.401 1.00 82.69 201 GLU A CA 1
ATOM 1615 C C . GLU A 1 201 ? -21.223 -6.201 12.442 1.00 82.69 201 GLU A C 1
ATOM 1617 O O . GLU A 1 201 ? -22.168 -5.635 12.992 1.00 82.69 201 GLU A O 1
ATOM 1622 N N . GLY A 1 202 ? -20.886 -7.452 12.765 1.00 85.12 202 GLY A N 1
ATOM 1623 C CA . GLY A 1 202 ? -21.582 -8.170 13.826 1.00 85.12 202 GLY A CA 1
ATOM 1624 C C . GLY A 1 202 ? -21.372 -7.503 15.188 1.00 85.12 202 GLY A C 1
ATOM 1625 O O . GLY A 1 202 ? -22.313 -7.397 15.976 1.00 85.12 202 GLY A O 1
ATOM 1626 N N . LEU A 1 203 ? -20.150 -7.032 15.460 1.00 86.81 203 LEU A N 1
ATOM 1627 C CA . LEU A 1 203 ? -19.831 -6.296 16.681 1.00 86.81 203 LEU A CA 1
ATOM 1628 C C . LEU A 1 203 ? -20.572 -4.951 16.714 1.00 86.81 203 LEU A C 1
ATOM 1630 O O . LEU A 1 203 ? -21.190 -4.615 17.724 1.00 86.81 203 LEU A O 1
ATOM 1634 N N . ALA A 1 204 ? -20.597 -4.239 15.587 1.00 85.12 204 ALA A N 1
ATOM 1635 C CA . ALA A 1 204 ? -21.300 -2.975 15.421 1.00 85.12 204 ALA A CA 1
ATOM 1636 C C . ALA A 1 204 ? -22.794 -3.095 15.701 1.00 85.12 204 ALA A C 1
ATOM 1638 O O . ALA A 1 204 ? -23.347 -2.295 16.452 1.00 85.12 204 ALA A O 1
ATOM 1639 N N . ASN A 1 205 ? -23.441 -4.119 15.149 1.00 86.38 205 ASN A N 1
ATOM 1640 C CA . ASN A 1 205 ? -24.862 -4.351 15.372 1.00 86.38 205 ASN A CA 1
ATOM 1641 C C . ASN A 1 205 ? -25.171 -4.674 16.838 1.00 86.38 205 ASN A C 1
ATOM 1643 O O . ASN A 1 205 ? -26.207 -4.241 17.330 1.00 86.38 205 ASN A O 1
ATOM 1647 N N . LYS A 1 206 ? -24.289 -5.383 17.557 1.00 88.50 206 LYS A N 1
ATOM 1648 C CA . LYS A 1 206 ? -24.489 -5.663 18.990 1.00 88.50 206 LYS A CA 1
ATOM 1649 C C . LYS A 1 206 ? -24.279 -4.433 19.872 1.00 88.50 206 LYS A C 1
ATOM 1651 O O . LYS A 1 206 ? -25.078 -4.205 20.768 1.00 88.50 206 LYS A O 1
ATOM 1656 N N . ILE A 1 207 ? -23.218 -3.664 19.634 1.00 89.25 207 ILE A N 1
ATOM 1657 C CA . ILE A 1 207 ? -22.853 -2.529 20.492 1.00 89.25 207 ILE A CA 1
ATOM 1658 C C . ILE A 1 207 ? -23.773 -1.333 20.240 1.00 89.25 207 ILE A C 1
ATOM 1660 O O . ILE A 1 207 ? -24.298 -0.751 21.182 1.00 89.25 207 ILE A O 1
ATOM 1664 N N . LEU A 1 208 ? -23.992 -0.967 18.974 1.00 87.06 208 LEU A N 1
ATOM 1665 C CA . LEU A 1 208 ? -24.690 0.275 18.630 1.00 87.06 208 LEU A CA 1
ATOM 1666 C C . LEU A 1 208 ? -26.214 0.186 18.795 1.00 87.06 208 LEU A C 1
ATOM 1668 O O . LEU A 1 208 ? -26.863 1.228 18.837 1.00 87.06 208 LEU A O 1
ATOM 1672 N N . SER A 1 209 ? -26.782 -1.023 18.884 1.00 87.00 209 SER A N 1
ATOM 1673 C CA . SER A 1 209 ? -28.223 -1.233 19.101 1.00 87.00 209 SER A CA 1
ATOM 1674 C C . SER A 1 209 ? -28.650 -1.167 20.570 1.00 87.00 209 SER A C 1
ATOM 1676 O O . SER A 1 209 ? -29.845 -1.138 20.849 1.00 87.00 209 SER A O 1
ATOM 1678 N N . GLN A 1 210 ? -27.702 -1.143 21.511 1.00 87.50 210 GLN A N 1
ATOM 1679 C CA . GLN A 1 210 ? -27.985 -1.133 22.945 1.00 87.50 210 GLN A CA 1
ATOM 1680 C C . GLN A 1 210 ? -27.882 0.289 23.504 1.00 87.50 210 GLN A C 1
ATOM 1682 O O . GLN A 1 210 ? -26.791 0.852 23.577 1.00 87.50 210 GLN A O 1
ATOM 1687 N N . GLU A 1 211 ? -28.999 0.862 23.962 1.00 85.88 211 GLU A N 1
ATOM 1688 C CA . GLU A 1 211 ? -29.002 2.187 24.610 1.00 85.88 211 GLU A CA 1
ATOM 1689 C C . GLU A 1 211 ? -28.102 2.230 25.856 1.00 85.88 211 GLU A C 1
ATOM 1691 O O . GLU A 1 211 ? -27.421 3.225 26.106 1.00 85.88 211 GLU A O 1
ATOM 1696 N N . GLU A 1 212 ? -28.011 1.118 26.593 1.00 88.94 212 GLU A N 1
ATOM 1697 C CA . GLU A 1 212 ? -27.129 0.984 27.757 1.00 88.94 212 GLU A CA 1
ATOM 1698 C C . GLU A 1 212 ? -25.652 1.226 27.413 1.00 88.94 212 GLU A C 1
ATOM 1700 O O . GLU A 1 212 ? -24.912 1.781 28.227 1.00 88.94 212 GLU A O 1
ATOM 1705 N N . MET A 1 213 ? -25.214 0.856 26.204 1.00 87.56 213 MET A N 1
ATOM 1706 C CA . MET A 1 213 ? -23.829 1.058 25.767 1.00 87.56 213 MET A CA 1
ATOM 1707 C C . MET A 1 213 ? -23.523 2.537 25.540 1.00 87.56 213 MET A C 1
ATOM 1709 O O . MET A 1 213 ? -22.462 3.009 25.948 1.00 87.56 213 MET A O 1
ATOM 1713 N N . TRP A 1 214 ? -24.476 3.287 24.984 1.00 85.81 214 TRP A N 1
ATOM 1714 C CA . TRP A 1 214 ? -24.372 4.739 24.838 1.00 85.81 214 TRP A CA 1
ATOM 1715 C C . TRP A 1 214 ? -24.356 5.461 26.187 1.00 85.81 214 TRP A C 1
ATOM 1717 O O . TRP A 1 214 ? -23.642 6.449 26.336 1.00 85.81 214 TRP A O 1
ATOM 1727 N N . ALA A 1 215 ? -25.094 4.958 27.180 1.00 84.81 215 ALA A N 1
ATOM 1728 C CA . ALA A 1 215 ? -25.092 5.521 28.528 1.00 84.81 215 ALA A CA 1
ATOM 1729 C C . ALA A 1 215 ? -23.802 5.200 29.304 1.00 84.81 215 ALA A C 1
ATOM 1731 O O . ALA A 1 215 ? -23.267 6.054 30.009 1.00 84.81 215 ALA A O 1
ATOM 1732 N N . LYS A 1 216 ? -23.299 3.965 29.187 1.00 87.88 216 LYS A N 1
ATOM 1733 C CA . LYS A 1 216 ? -22.151 3.469 29.961 1.00 87.88 216 LYS A CA 1
ATOM 1734 C C . LYS A 1 216 ? -20.800 3.852 29.357 1.00 87.88 216 LYS A C 1
ATOM 1736 O O . LYS A 1 216 ? -19.850 4.082 30.102 1.00 87.88 216 LYS A O 1
ATOM 1741 N N . PHE A 1 217 ? -20.710 3.894 28.029 1.00 89.88 217 PHE A N 1
ATOM 1742 C CA . PHE A 1 217 ? -19.483 4.173 27.283 1.00 89.88 217 PHE A CA 1
ATOM 1743 C C . PHE A 1 217 ? -19.745 5.161 26.129 1.00 89.88 217 PHE A C 1
ATOM 1745 O O . PHE A 1 217 ? -19.600 4.793 24.956 1.00 89.88 217 PHE A O 1
ATOM 1752 N N . PRO A 1 218 ? -20.184 6.399 26.416 1.00 86.50 218 PRO A N 1
ATOM 1753 C CA . PRO A 1 218 ? -20.579 7.362 25.387 1.00 86.50 218 PRO A CA 1
ATOM 1754 C C . PRO A 1 218 ? -19.443 7.697 24.412 1.00 86.50 218 PRO A C 1
ATOM 1756 O O . PRO A 1 218 ? -19.676 7.805 23.207 1.00 86.50 218 PRO A O 1
ATOM 1759 N N . ASN A 1 219 ? -18.206 7.810 24.905 1.00 87.75 219 ASN A N 1
ATOM 1760 C CA . ASN A 1 219 ? -17.050 8.167 24.086 1.00 87.75 219 ASN A CA 1
ATOM 1761 C C . ASN A 1 219 ? -16.633 7.008 23.177 1.00 87.75 219 ASN A C 1
ATOM 1763 O O . ASN A 1 219 ? -16.438 7.197 21.974 1.00 87.75 219 ASN A O 1
ATOM 1767 N N . MET A 1 220 ? -16.545 5.795 23.730 1.00 88.88 220 MET A N 1
ATOM 1768 C CA . MET A 1 220 ? -16.183 4.612 22.947 1.00 88.88 220 MET A CA 1
ATOM 1769 C C . MET A 1 220 ? -17.259 4.239 21.934 1.00 88.88 220 MET A C 1
ATOM 1771 O O . MET A 1 220 ? -16.929 3.908 20.799 1.00 88.88 220 MET A O 1
ATOM 1775 N N . THR A 1 221 ? -18.534 4.336 22.309 1.00 88.06 221 THR A N 1
ATOM 1776 C CA . THR A 1 221 ? -19.653 4.031 21.408 1.00 88.06 221 THR A CA 1
ATOM 1777 C C . THR A 1 221 ? -19.745 5.063 20.280 1.00 88.06 221 THR A C 1
ATOM 1779 O O . THR A 1 221 ? -19.912 4.687 19.119 1.00 88.06 221 THR A O 1
ATOM 1782 N N . GLY A 1 222 ? -19.524 6.349 20.581 1.00 84.44 222 GLY A N 1
ATOM 1783 C CA . GLY A 1 222 ? -19.414 7.404 19.571 1.00 84.44 222 GLY A CA 1
ATOM 1784 C C . GLY A 1 222 ? -18.250 7.176 18.604 1.00 84.44 222 GLY A C 1
ATOM 1785 O O . GLY A 1 222 ? -18.437 7.210 17.386 1.00 84.44 222 GLY A O 1
ATOM 1786 N N . LEU A 1 223 ? -17.061 6.856 19.124 1.00 85.50 223 LEU A N 1
ATOM 1787 C CA . LEU A 1 223 ? -15.895 6.553 18.296 1.00 85.50 223 LEU A CA 1
ATOM 1788 C C . LEU A 1 223 ? -16.120 5.316 17.414 1.00 85.50 223 LEU A C 1
ATOM 1790 O O . LEU A 1 223 ? -15.779 5.319 16.231 1.00 85.50 223 LEU A O 1
ATOM 1794 N N . PHE A 1 224 ? -16.745 4.279 17.968 1.00 86.06 224 PHE A N 1
ATOM 1795 C CA . PHE A 1 224 ? -17.111 3.065 17.249 1.00 86.06 224 PHE A CA 1
ATOM 1796 C C . PHE A 1 224 ? -18.092 3.364 16.101 1.00 86.06 224 PHE A C 1
ATOM 1798 O O . PHE A 1 224 ? -17.912 2.880 14.980 1.00 86.06 224 PHE A O 1
ATOM 1805 N N . ALA A 1 225 ? -19.098 4.211 16.344 1.00 83.88 225 ALA A N 1
ATOM 1806 C CA . ALA A 1 225 ? -20.058 4.640 15.329 1.00 83.88 225 ALA A CA 1
ATOM 1807 C C . ALA A 1 225 ? -19.391 5.427 14.187 1.00 83.88 225 ALA A C 1
ATOM 1809 O O . ALA A 1 225 ? -19.709 5.195 13.019 1.00 83.88 225 ALA A O 1
ATOM 1810 N N . ILE A 1 226 ? -18.430 6.303 14.500 1.00 80.94 226 ILE A N 1
ATOM 1811 C CA . ILE A 1 226 ? -17.622 7.016 13.496 1.00 80.94 226 ILE A CA 1
ATOM 1812 C C . ILE A 1 226 ? -16.819 6.026 12.643 1.00 80.94 226 ILE A C 1
ATOM 1814 O O . ILE A 1 226 ? -16.806 6.127 11.417 1.00 80.94 226 ILE A O 1
ATOM 1818 N N . CYS A 1 227 ? -16.179 5.032 13.263 1.00 79.88 227 CYS A N 1
ATOM 1819 C CA . CYS A 1 227 ? -15.419 4.019 12.526 1.00 79.88 227 CYS A CA 1
ATOM 1820 C C . CYS A 1 227 ? -16.322 3.224 11.572 1.00 79.88 227 CYS A C 1
ATOM 1822 O O . CYS A 1 227 ? -15.933 2.946 10.439 1.00 79.88 227 CYS A O 1
ATOM 1824 N N . ARG A 1 228 ? -17.559 2.921 11.988 1.00 78.19 228 ARG A N 1
ATOM 1825 C CA . ARG A 1 228 ? -18.547 2.255 11.131 1.00 78.19 228 ARG A CA 1
ATOM 1826 C C . ARG A 1 228 ? -18.964 3.116 9.938 1.00 78.19 228 ARG A C 1
ATOM 1828 O O . ARG A 1 228 ? -19.014 2.614 8.820 1.00 78.19 228 ARG A O 1
ATOM 1835 N N . THR A 1 229 ? -19.259 4.400 10.143 1.00 74.81 229 THR A N 1
ATOM 1836 C CA . THR A 1 229 ? -19.704 5.284 9.050 1.00 74.81 229 THR A CA 1
ATOM 1837 C C . THR A 1 229 ? -18.600 5.562 8.037 1.00 74.81 229 THR A C 1
ATOM 1839 O O . THR A 1 229 ? -18.879 5.597 6.839 1.00 74.81 229 THR A O 1
ATOM 1842 N N . VAL A 1 230 ? -17.346 5.689 8.479 1.00 67.75 230 VAL A N 1
ATOM 1843 C CA . VAL A 1 230 ? -16.188 5.801 7.576 1.00 67.75 230 VAL A CA 1
ATOM 1844 C C . VAL A 1 230 ? -16.010 4.529 6.740 1.00 67.75 230 VAL A C 1
ATOM 1846 O O . VAL A 1 230 ? -15.689 4.629 5.557 1.00 67.75 230 VAL A O 1
ATOM 1849 N N . ASN A 1 231 ? -16.297 3.357 7.313 1.00 59.22 231 ASN A N 1
ATOM 1850 C CA . ASN A 1 231 ? -16.276 2.080 6.596 1.00 59.22 231 ASN A CA 1
ATOM 1851 C C . ASN A 1 231 ? -17.334 2.005 5.490 1.00 59.22 231 ASN A C 1
ATOM 1853 O O . ASN A 1 231 ? -17.012 1.739 4.333 1.00 59.22 231 ASN A O 1
ATOM 1857 N N . VAL A 1 232 ? -18.574 2.380 5.802 1.00 52.47 232 VAL A N 1
ATOM 1858 C CA . VAL A 1 232 ? -19.677 2.394 4.826 1.00 52.47 232 VAL A CA 1
ATOM 1859 C C . VAL A 1 232 ? -19.485 3.472 3.747 1.00 52.47 232 VAL A C 1
ATOM 1861 O O . VAL A 1 232 ? -19.726 3.230 2.565 1.00 52.47 232 VAL A O 1
ATOM 1864 N N . GLY A 1 233 ? -19.016 4.668 4.117 1.00 45.94 233 GLY A N 1
ATOM 1865 C CA . GLY A 1 233 ? -18.815 5.780 3.181 1.00 45.94 233 GLY A CA 1
ATOM 1866 C C . GLY A 1 233 ? -17.722 5.535 2.135 1.00 45.94 233 GLY A C 1
ATOM 1867 O O . GLY A 1 233 ? -17.732 6.179 1.086 1.00 45.94 233 GLY A O 1
ATOM 1868 N N . PHE A 1 234 ? -16.795 4.612 2.399 1.00 46.31 234 PHE A N 1
ATOM 1869 C CA . PHE A 1 234 ? -15.783 4.193 1.433 1.00 46.31 234 PHE A CA 1
ATOM 1870 C C . PHE A 1 234 ? -16.342 3.152 0.456 1.00 46.31 234 PHE A C 1
ATOM 1872 O O . PHE A 1 234 ? -16.177 3.321 -0.748 1.00 46.31 234 PHE A O 1
ATOM 1879 N N . GLN A 1 235 ? -17.100 2.165 0.953 1.00 40.38 235 GLN A N 1
ATOM 1880 C CA . GLN A 1 235 ? -17.787 1.165 0.118 1.00 40.38 235 GLN A CA 1
ATOM 1881 C C . GLN A 1 235 ? -18.723 1.808 -0.923 1.00 40.38 235 GLN A C 1
ATOM 1883 O O . GLN A 1 235 ? -18.797 1.351 -2.062 1.00 40.38 235 GLN A O 1
ATOM 1888 N N . LEU A 1 236 ? -19.396 2.904 -0.555 1.00 30.77 236 LEU A N 1
ATOM 1889 C CA . LEU A 1 236 ? -20.303 3.650 -1.440 1.00 30.77 236 LEU A CA 1
ATOM 1890 C C . LEU A 1 236 ? -19.603 4.587 -2.439 1.00 30.77 236 LEU A C 1
ATOM 1892 O O . LEU A 1 236 ? -20.249 5.066 -3.362 1.00 30.77 236 LEU A O 1
ATOM 1896 N N . LYS A 1 237 ? -18.314 4.904 -2.256 1.00 35.78 237 LYS A N 1
ATOM 1897 C CA . LYS A 1 237 ? -17.543 5.737 -3.204 1.00 35.78 237 LYS A CA 1
ATOM 1898 C C . LYS A 1 237 ? -16.741 4.916 -4.213 1.00 35.78 237 LYS A C 1
ATOM 1900 O O . LYS A 1 237 ? -16.185 5.487 -5.147 1.00 35.78 237 LYS A O 1
ATOM 1905 N N . THR A 1 238 ? -16.649 3.609 -3.996 1.00 37.22 238 THR A N 1
ATOM 1906 C CA . THR A 1 238 ? -15.966 2.648 -4.871 1.00 37.22 238 THR A CA 1
ATOM 1907 C C . THR A 1 238 ? -16.936 1.769 -5.668 1.00 37.22 238 THR A C 1
ATOM 1909 O O . THR A 1 238 ? -16.478 0.866 -6.364 1.00 37.22 238 THR A O 1
ATOM 1912 N N . SER A 1 239 ? -18.247 2.012 -5.554 1.00 32.88 239 SER A N 1
ATOM 1913 C CA . SER A 1 239 ? -19.318 1.423 -6.377 1.00 32.88 239 SER A CA 1
ATOM 1914 C C . SER A 1 239 ? -19.857 2.444 -7.376 1.00 32.88 239 SER A C 1
ATOM 1916 O O . SER A 1 239 ? -20.316 1.995 -8.448 1.00 32.88 239 SER A O 1
#

Sequence (239 aa):
MESDSDDDVMALSLFQVCRTYKFLFLTHFFSDIMSELALVSKALQLEKLSYSQLTGTIRTACCSIEQQYLVEKPSYGPDLREFLTTYETQETFHGVLIKRSHKDTRLPVAVSEFAEILLNSIQERFPKIEIWEAMMLFNPADFPSSTKDKADYGNKQISVLLKHFGKEIGGKSSPVCEEGALREFSLFKNYMFELKVSSFEGLANKILSQEEMWAKFPNMTGLFAICRTVNVGFQLKTS

pLDDT: mean 82.25, std 13.52, range [30.77, 97.19]

Organism: Dreissena polymorpha (NCBI:txid45954)